Protein AF-A0A0C1ESG8-F1 (afdb_monomer_lite)

Organism: NCBI:txid266749

Structure (mmCIF, N/CA/C/O backbone):
data_AF-A0A0C1ESG8-F1
#
_entry.id   AF-A0A0C1ESG8-F1
#
loop_
_atom_site.group_PDB
_atom_site.id
_atom_site.type_symbol
_atom_site.label_atom_id
_atom_site.label_alt_id
_atom_site.label_comp_id
_atom_site.label_asym_id
_atom_site.label_entity_id
_atom_site.label_seq_id
_atom_site.pdbx_PDB_ins_code
_atom_site.Cartn_x
_atom_site.Cartn_y
_atom_site.Cartn_z
_atom_site.occupancy
_atom_site.B_iso_or_equiv
_atom_site.auth_seq_id
_atom_site.auth_comp_id
_atom_site.auth_asym_id
_atom_site.auth_atom_id
_atom_site.pdbx_PDB_model_num
ATOM 1 N N . MET A 1 1 ? -44.971 -20.686 -11.626 1.00 52.19 1 MET A N 1
ATOM 2 C CA . MET A 1 1 ? -43.855 -20.387 -10.694 1.00 52.19 1 MET A CA 1
ATOM 3 C C . MET A 1 1 ? -42.459 -20.756 -11.216 1.00 52.19 1 MET A C 1
ATOM 5 O O . MET A 1 1 ? -41.567 -19.941 -11.047 1.00 52.19 1 MET A O 1
ATOM 9 N N . LYS A 1 2 ? -42.233 -21.883 -11.919 1.00 48.81 2 LYS A N 1
ATOM 10 C CA . LYS A 1 2 ? -40.888 -22.250 -12.438 1.00 48.81 2 LYS A CA 1
ATOM 11 C C . LYS A 1 2 ? -40.283 -21.302 -13.502 1.00 48.81 2 LYS A C 1
ATOM 13 O O . LYS A 1 2 ? -39.067 -21.202 -13.582 1.00 48.81 2 LYS A O 1
ATOM 18 N N . LYS A 1 3 ? -41.094 -20.569 -14.281 1.00 47.34 3 LYS A N 1
ATOM 19 C CA . LYS A 1 3 ? -40.599 -19.630 -15.318 1.00 47.34 3 LYS A CA 1
ATOM 20 C C . LYS A 1 3 ? -40.073 -18.289 -14.773 1.00 47.34 3 LYS A C 1
ATOM 22 O O . LYS A 1 3 ? -39.253 -17.666 -15.430 1.00 47.34 3 LYS A O 1
ATOM 27 N N . ILE A 1 4 ? -40.493 -17.869 -13.574 1.00 53.59 4 ILE A N 1
ATOM 28 C CA . ILE A 1 4 ? -40.048 -16.597 -12.964 1.00 53.59 4 ILE A CA 1
ATOM 29 C C . ILE A 1 4 ? -38.634 -16.737 -12.370 1.00 53.59 4 ILE A C 1
ATOM 31 O O . ILE A 1 4 ? -37.837 -15.810 -12.446 1.00 53.59 4 ILE A O 1
ATOM 35 N N . ILE A 1 5 ? -38.277 -17.929 -11.877 1.00 53.34 5 ILE A N 1
ATOM 36 C CA . ILE A 1 5 ? -36.946 -18.218 -11.313 1.00 53.34 5 ILE A CA 1
ATOM 37 C C . ILE A 1 5 ? -35.849 -18.188 -12.397 1.00 53.34 5 ILE A C 1
ATOM 39 O O . ILE A 1 5 ? -34.733 -17.752 -12.131 1.00 53.34 5 ILE A O 1
ATOM 43 N N . PHE A 1 6 ? -36.167 -18.573 -13.638 1.00 48.97 6 PHE A N 1
ATOM 44 C CA . PHE A 1 6 ? -35.193 -18.591 -14.739 1.00 48.97 6 PHE A CA 1
ATOM 45 C C . PHE A 1 6 ? -34.830 -17.181 -15.245 1.00 48.97 6 PHE A C 1
ATOM 47 O O . PHE A 1 6 ? -33.698 -16.944 -15.656 1.00 48.97 6 PHE A O 1
ATOM 54 N N . LEU A 1 7 ? -35.763 -16.222 -15.165 1.00 45.50 7 LEU A N 1
ATOM 55 C CA . LEU A 1 7 ? -35.524 -14.841 -15.599 1.00 45.50 7 LEU A CA 1
ATOM 56 C C . LEU A 1 7 ? -34.625 -14.070 -14.615 1.00 45.50 7 LEU A C 1
ATOM 58 O O . LEU A 1 7 ? -33.802 -13.261 -15.032 1.00 45.50 7 LEU A O 1
ATOM 62 N N . ILE A 1 8 ? -34.725 -14.373 -13.315 1.00 53.28 8 ILE A N 1
ATOM 63 C CA . ILE A 1 8 ? -33.870 -13.778 -12.273 1.00 53.28 8 ILE A CA 1
ATOM 64 C C . ILE A 1 8 ? -32.409 -14.235 -12.441 1.00 53.28 8 ILE A C 1
ATOM 66 O O . ILE A 1 8 ? -31.490 -13.447 -12.236 1.00 53.28 8 ILE A O 1
ATOM 70 N N . PHE A 1 9 ? -32.174 -15.467 -12.906 1.00 48.03 9 PHE A N 1
ATOM 71 C CA . PHE A 1 9 ? -30.822 -16.000 -13.120 1.00 48.03 9 PHE A CA 1
ATOM 72 C C . PHE A 1 9 ? -30.082 -15.353 -14.309 1.00 48.03 9 PHE A C 1
ATOM 74 O O . PHE A 1 9 ? -28.855 -15.261 -14.304 1.00 48.03 9 PHE A O 1
ATOM 81 N N . LEU A 1 10 ? -30.805 -14.859 -15.319 1.00 46.41 10 LEU A N 1
ATOM 82 C CA . LEU A 1 10 ? -30.210 -14.175 -16.476 1.00 46.41 10 LEU A CA 1
ATOM 83 C C . LEU A 1 10 ? -29.760 -12.743 -16.149 1.00 46.41 10 LEU A C 1
ATOM 85 O O . LEU A 1 10 ? -28.717 -12.311 -16.630 1.00 46.41 10 LEU A O 1
ATOM 89 N N . ILE A 1 11 ? -30.478 -12.035 -15.271 1.00 51.94 11 ILE A N 1
ATOM 90 C CA . ILE A 1 11 ? -30.145 -10.648 -14.903 1.00 51.94 11 ILE A CA 1
ATOM 91 C C . ILE A 1 11 ? -28.894 -10.587 -14.005 1.00 51.94 11 ILE A C 1
ATOM 93 O O . ILE A 1 11 ? -28.089 -9.666 -14.128 1.00 51.94 11 ILE A O 1
ATOM 97 N N . ILE A 1 12 ? -28.672 -11.592 -13.148 1.00 48.53 12 ILE A N 1
ATOM 98 C CA . ILE A 1 12 ? -27.515 -11.625 -12.232 1.00 48.53 12 ILE A CA 1
ATOM 99 C C . ILE A 1 12 ? -26.192 -11.841 -12.994 1.00 48.53 12 ILE A C 1
ATOM 101 O O . ILE A 1 12 ? -25.166 -11.269 -12.626 1.00 48.53 12 ILE A O 1
ATOM 105 N N . ASN A 1 13 ? -26.207 -12.593 -14.101 1.00 47.47 13 ASN A N 1
ATOM 106 C CA . ASN A 1 13 ? -24.997 -12.856 -14.887 1.00 47.47 13 ASN A CA 1
ATOM 107 C C . ASN A 1 13 ? -24.537 -11.645 -15.722 1.00 47.47 13 ASN A C 1
ATOM 109 O O . ASN A 1 13 ? -23.334 -11.447 -15.890 1.00 47.47 13 ASN A O 1
ATOM 113 N N . SER A 1 14 ? -25.456 -10.795 -16.195 1.00 51.50 14 SER A N 1
ATOM 114 C CA . SER A 1 14 ? -25.104 -9.615 -17.006 1.00 51.50 14 SER A CA 1
ATOM 115 C C . SER A 1 14 ? -24.509 -8.455 -16.198 1.00 51.50 14 SER A C 1
ATOM 117 O O . SER A 1 14 ? -23.737 -7.663 -16.736 1.00 51.50 14 SER A O 1
ATOM 119 N N . ILE A 1 15 ? -24.827 -8.345 -14.904 1.00 55.03 15 ILE A N 1
ATOM 120 C CA . ILE A 1 15 ? -24.265 -7.294 -14.037 1.00 55.03 15 ILE A CA 1
ATOM 121 C C . ILE A 1 15 ? -22.801 -7.610 -13.684 1.00 55.03 15 ILE A C 1
ATOM 123 O O . ILE A 1 15 ? -21.966 -6.708 -13.618 1.00 55.03 15 ILE A O 1
ATOM 127 N N . CYS A 1 16 ? -22.468 -8.895 -13.538 1.00 56.06 16 CYS A N 1
ATOM 128 C CA . CYS A 1 16 ? -21.121 -9.343 -13.183 1.00 56.06 16 CYS A CA 1
ATOM 129 C C . CYS A 1 16 ? -20.109 -9.139 -14.332 1.00 56.06 16 CYS A C 1
ATOM 131 O O . CYS A 1 16 ? -18.959 -8.774 -14.095 1.00 56.06 16 CYS A O 1
ATOM 133 N N . SER A 1 17 ? -20.531 -9.292 -15.595 1.00 62.28 17 SER A N 1
ATOM 134 C CA . SER A 1 17 ? -19.633 -9.149 -16.753 1.00 62.28 17 SER A CA 1
ATOM 135 C C . SER A 1 17 ? -19.180 -7.706 -17.019 1.00 62.28 17 SER A C 1
ATOM 137 O O . SER A 1 17 ? -18.048 -7.490 -17.447 1.00 62.28 17 SER A O 1
ATOM 139 N N . GLY A 1 18 ? -20.030 -6.707 -16.752 1.00 64.12 18 GLY A N 1
ATOM 140 C CA . GLY A 1 18 ? -19.703 -5.295 -17.003 1.00 64.12 18 GLY A CA 1
ATOM 141 C C . GLY A 1 18 ? -18.686 -4.702 -16.018 1.00 64.12 18 GLY A C 1
ATOM 142 O O . GLY A 1 18 ? -17.865 -3.868 -16.401 1.00 64.12 18 GLY A O 1
ATOM 143 N N . GLN A 1 19 ? -18.705 -5.146 -14.756 1.00 71.06 19 GLN A N 1
ATOM 144 C CA . GLN A 1 19 ? -17.758 -4.682 -13.734 1.00 71.06 19 GLN A CA 1
ATOM 145 C C . GLN A 1 19 ? -16.343 -5.214 -13.980 1.00 71.06 19 GLN A C 1
ATOM 147 O O . GLN A 1 19 ? -15.385 -4.446 -13.877 1.00 71.06 19 GLN A O 1
ATOM 152 N N . ASN A 1 20 ? -16.220 -6.481 -14.386 1.00 76.81 20 ASN A N 1
ATOM 153 C CA . ASN A 1 20 ? -14.927 -7.095 -14.695 1.00 76.81 20 ASN A CA 1
ATOM 154 C C . ASN A 1 20 ? -14.210 -6.353 -15.831 1.00 76.81 20 ASN A C 1
ATOM 156 O O . ASN A 1 20 ? -13.070 -5.940 -15.658 1.00 76.81 20 ASN A O 1
ATOM 160 N N . HIS A 1 21 ? -14.918 -6.028 -16.920 1.00 84.69 21 HIS A N 1
ATOM 161 C CA . HIS A 1 21 ? -14.335 -5.281 -18.042 1.00 84.69 21 HIS A CA 1
ATOM 162 C C . HIS A 1 21 ? -13.764 -3.910 -17.624 1.00 84.69 21 HIS A C 1
ATOM 164 O O . HIS A 1 21 ? -12.735 -3.463 -18.136 1.00 84.69 21 HIS A O 1
ATOM 170 N N . LYS A 1 22 ? -14.415 -3.219 -16.677 1.00 92.31 22 LYS A N 1
ATOM 171 C CA . LYS A 1 22 ? -13.919 -1.934 -16.165 1.00 92.31 22 LYS A CA 1
ATOM 172 C C . LYS A 1 22 ? -12.659 -2.110 -15.313 1.00 92.31 22 LYS A C 1
ATOM 174 O O . LYS A 1 22 ? -11.732 -1.320 -15.467 1.00 92.31 22 LYS A O 1
ATOM 179 N N . ILE A 1 23 ? -12.618 -3.113 -14.434 1.00 94.38 23 ILE A N 1
ATOM 180 C CA . ILE A 1 23 ? -11.436 -3.415 -13.610 1.00 94.38 23 ILE A CA 1
ATOM 181 C C . ILE A 1 23 ? -10.251 -3.816 -14.499 1.00 94.38 23 ILE A C 1
ATOM 183 O O . ILE A 1 23 ? -9.153 -3.289 -14.322 1.00 94.38 23 ILE A O 1
ATOM 187 N N . ASP A 1 24 ? -10.482 -4.657 -15.507 1.00 95.69 24 ASP A N 1
ATOM 188 C CA . ASP A 1 24 ? -9.450 -5.099 -16.449 1.00 95.69 24 ASP A CA 1
ATOM 189 C C . ASP A 1 24 ? -8.825 -3.913 -17.197 1.00 95.69 24 ASP A C 1
ATOM 191 O O . ASP A 1 24 ? -7.601 -3.789 -17.277 1.00 95.69 24 ASP A O 1
ATOM 195 N N . SER A 1 25 ? -9.654 -2.979 -17.680 1.00 96.94 25 SER A N 1
ATOM 196 C CA . SER A 1 25 ? -9.175 -1.756 -18.336 1.00 96.94 25 SER A CA 1
ATOM 197 C C . SER A 1 25 ? -8.306 -0.892 -17.413 1.00 96.94 25 SER A C 1
ATOM 199 O O . SER A 1 25 ? -7.304 -0.333 -17.864 1.00 96.94 25 SER A O 1
ATOM 201 N N . LEU A 1 26 ? -8.638 -0.812 -16.120 1.00 98.38 26 LEU A N 1
ATOM 202 C CA . LEU A 1 26 ? -7.816 -0.095 -15.143 1.00 98.38 26 LEU A CA 1
ATOM 203 C C . LEU A 1 26 ? -6.471 -0.790 -14.912 1.00 98.38 26 LEU A C 1
ATOM 205 O O . LEU A 1 26 ? -5.452 -0.112 -14.823 1.00 98.38 26 LEU A O 1
ATOM 209 N N . PHE A 1 27 ? -6.432 -2.124 -14.862 1.00 98.31 27 PHE A N 1
ATOM 210 C CA . PHE A 1 27 ? -5.170 -2.860 -14.760 1.00 98.31 27 PHE A CA 1
ATOM 211 C C . PHE A 1 27 ? -4.292 -2.719 -16.003 1.00 98.31 27 PHE A C 1
ATOM 213 O O . PHE A 1 27 ? -3.069 -2.691 -15.872 1.00 98.31 27 PHE A O 1
ATOM 220 N N . LEU A 1 28 ? -4.882 -2.610 -17.198 1.00 98.06 28 LEU A N 1
ATOM 221 C CA . LEU A 1 28 ? -4.127 -2.293 -18.411 1.00 98.06 28 LEU A CA 1
ATOM 222 C C . LEU A 1 28 ? -3.442 -0.930 -18.272 1.00 98.06 28 LEU A C 1
ATOM 224 O O . LEU A 1 28 ? -2.218 -0.870 -18.327 1.00 98.06 28 LEU A O 1
ATOM 228 N N . LYS A 1 29 ? -4.203 0.124 -17.953 1.00 98.44 29 LYS A N 1
ATOM 229 C CA . LYS A 1 29 ? -3.656 1.474 -17.738 1.00 98.44 29 LYS A CA 1
ATOM 230 C C . LYS A 1 29 ? -2.636 1.546 -16.599 1.00 98.44 29 LYS A C 1
ATOM 232 O O . LYS A 1 29 ? -1.624 2.227 -16.701 1.00 98.44 29 LYS A O 1
ATOM 237 N N . PHE A 1 30 ? -2.843 0.796 -15.520 1.00 98.44 30 PHE A N 1
ATOM 238 C CA . PHE A 1 30 ? -1.908 0.742 -14.392 1.00 98.44 30 PHE A CA 1
ATOM 239 C C . PHE A 1 30 ? -0.508 0.213 -14.777 1.00 98.44 30 PHE A C 1
ATOM 241 O O . PHE A 1 30 ? 0.491 0.517 -14.113 1.00 98.44 30 PHE A O 1
ATOM 248 N N . LYS A 1 31 ? -0.414 -0.555 -15.871 1.00 98.31 31 LYS A N 1
ATOM 249 C CA . LYS A 1 31 ? 0.845 -1.073 -16.424 1.00 98.31 31 LYS A CA 1
ATOM 250 C C . LYS A 1 31 ? 1.525 -0.127 -17.421 1.00 98.31 31 LYS A C 1
ATOM 252 O O . LYS A 1 31 ? 2.683 -0.369 -17.748 1.00 98.31 31 LYS A O 1
ATOM 257 N N . GLU A 1 32 ? 0.866 0.946 -17.855 1.00 98.31 32 GLU A N 1
ATOM 258 C CA . GLU A 1 32 ? 1.396 1.887 -18.854 1.00 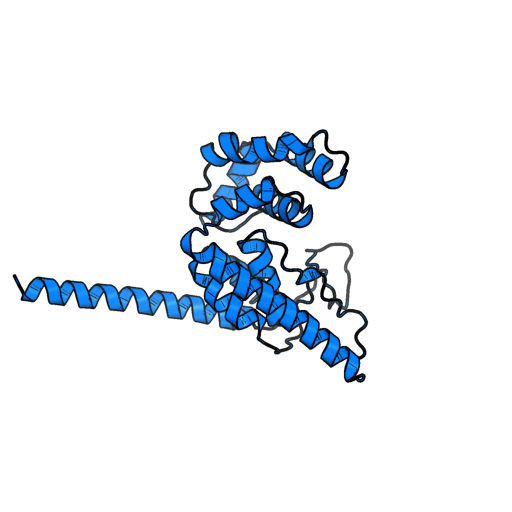98.31 32 GLU A CA 1
ATOM 259 C C . GLU A 1 32 ? 2.553 2.747 -18.318 1.00 98.31 32 GLU A C 1
ATOM 261 O O . GLU A 1 32 ? 2.920 2.685 -17.140 1.00 98.31 32 GLU A O 1
ATOM 266 N N . SER A 1 33 ? 3.192 3.536 -19.183 1.00 97.69 33 SER A N 1
ATOM 267 C CA . SER A 1 33 ? 4.347 4.355 -18.797 1.00 97.69 33 SER A CA 1
ATOM 268 C C . SER A 1 33 ? 3.976 5.705 -18.179 1.00 97.69 33 SER A C 1
ATOM 270 O O . SER A 1 33 ? 4.742 6.206 -17.358 1.00 97.69 33 SER A O 1
ATOM 272 N N . SER A 1 34 ? 2.842 6.315 -18.538 1.00 97.62 34 SER A N 1
ATOM 273 C CA . SER A 1 34 ? 2.518 7.680 -18.098 1.00 97.62 34 SER A CA 1
ATOM 274 C C . SER A 1 34 ? 2.053 7.714 -16.641 1.00 97.62 34 SER A C 1
ATOM 276 O O . SER A 1 34 ? 0.974 7.223 -16.305 1.00 97.62 34 SER A O 1
ATOM 278 N N . PHE A 1 35 ? 2.863 8.289 -15.741 1.00 96.50 35 PHE A N 1
ATOM 279 C CA . PHE A 1 35 ? 2.568 8.228 -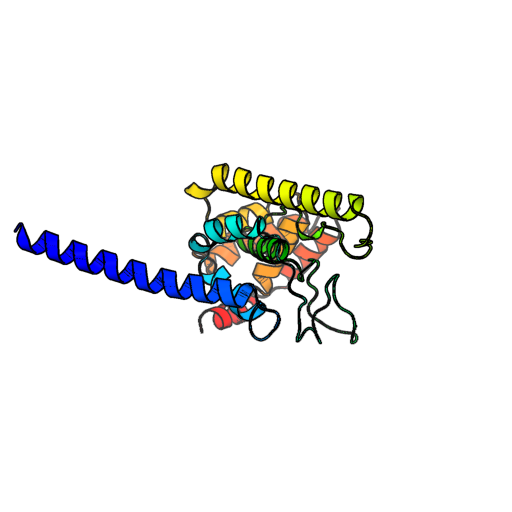14.307 1.00 96.50 35 PHE A CA 1
ATOM 280 C C . PHE A 1 35 ? 1.292 8.992 -13.932 1.00 96.50 35 PHE A C 1
ATOM 282 O O . PHE A 1 35 ? 0.401 8.410 -13.319 1.00 96.50 35 PHE A O 1
ATOM 289 N N . TYR A 1 36 ? 1.187 10.273 -14.297 1.00 95.62 36 TYR A N 1
ATOM 290 C CA . TYR A 1 36 ? 0.033 11.096 -13.912 1.00 95.62 36 TYR A CA 1
ATOM 291 C C . TYR A 1 36 ? -1.195 10.905 -14.807 1.00 95.62 36 TYR A C 1
ATOM 293 O O . TYR A 1 36 ? -2.297 11.206 -14.359 1.00 95.62 36 TYR A O 1
ATOM 301 N N . GLU A 1 37 ? -1.037 10.404 -16.035 1.00 97.25 37 GLU A N 1
ATOM 302 C CA . GLU A 1 37 ? -2.169 10.214 -16.956 1.00 97.25 37 GLU A CA 1
ATOM 303 C C . GLU A 1 37 ? -2.797 8.822 -16.818 1.00 97.25 37 GLU A C 1
ATOM 305 O O . GLU A 1 37 ? -4.022 8.701 -16.853 1.00 97.25 37 GLU A O 1
ATOM 310 N N . ASP A 1 38 ? -1.984 7.784 -16.590 1.00 98.19 38 ASP A N 1
ATOM 311 C CA . ASP A 1 38 ? -2.456 6.398 -16.577 1.00 98.19 38 ASP A CA 1
ATOM 312 C C . ASP A 1 38 ? -2.275 5.728 -15.216 1.00 98.19 38 ASP A C 1
ATOM 314 O O . ASP A 1 38 ? -3.256 5.286 -14.609 1.00 98.19 38 ASP A O 1
ATOM 318 N N . VAL A 1 39 ? -1.042 5.660 -14.702 1.00 98.06 39 VAL A N 1
ATOM 319 C CA . VAL A 1 39 ? -0.713 4.824 -13.534 1.00 98.06 39 VAL A CA 1
ATOM 320 C C . VAL A 1 39 ? -1.397 5.328 -12.264 1.00 98.06 39 VAL A C 1
ATOM 322 O O . VAL A 1 39 ? -2.095 4.560 -11.603 1.00 98.06 39 VAL A O 1
ATOM 325 N N . TYR A 1 40 ? -1.225 6.604 -11.914 1.00 97.25 40 TYR A N 1
ATOM 326 C CA . TYR A 1 40 ? -1.773 7.184 -10.686 1.00 97.25 40 TYR A CA 1
ATOM 327 C C . TYR A 1 40 ? -3.312 7.254 -10.704 1.00 97.25 40 TYR A C 1
ATOM 329 O O . TYR A 1 40 ? -3.925 6.759 -9.755 1.00 97.25 40 TYR A O 1
ATOM 337 N N . PRO A 1 41 ? -3.983 7.737 -11.771 1.00 97.44 41 PRO A N 1
ATOM 338 C CA . PRO A 1 41 ? -5.446 7.699 -11.832 1.00 97.44 41 PRO A CA 1
ATOM 339 C C . PRO A 1 41 ? -6.008 6.275 -11.761 1.00 97.44 41 PRO A C 1
ATOM 341 O O . PRO A 1 41 ? -6.988 6.027 -11.054 1.00 97.44 41 PRO A O 1
ATOM 344 N N . SER A 1 42 ? -5.368 5.314 -12.438 1.00 98.44 42 SER A N 1
ATOM 345 C CA . SER A 1 42 ? -5.796 3.911 -12.390 1.00 98.44 42 SER A CA 1
ATOM 346 C C . SER A 1 42 ? -5.591 3.304 -11.011 1.00 98.44 42 SER A C 1
ATOM 348 O O . SER A 1 42 ? -6.455 2.566 -10.548 1.00 98.44 42 SER A O 1
ATOM 350 N N . LYS A 1 43 ? -4.507 3.661 -10.315 1.00 98.00 43 LYS A N 1
ATOM 351 C CA . LYS A 1 43 ? -4.269 3.281 -8.919 1.00 98.00 43 LYS A CA 1
ATOM 352 C C . LYS A 1 43 ? -5.415 3.734 -8.019 1.00 98.00 43 LYS A C 1
ATOM 354 O O . LYS A 1 43 ? -5.999 2.900 -7.332 1.00 98.00 43 LYS A O 1
ATOM 359 N N . ILE A 1 44 ? -5.772 5.020 -8.061 1.00 96.75 44 ILE A N 1
ATOM 360 C CA . ILE A 1 44 ? -6.873 5.587 -7.262 1.00 96.75 44 ILE A CA 1
ATOM 361 C C . ILE A 1 44 ? -8.194 4.872 -7.579 1.00 96.75 44 ILE A C 1
ATOM 363 O O . ILE A 1 44 ? -8.932 4.471 -6.676 1.00 96.75 44 ILE A O 1
ATOM 367 N N . ALA A 1 45 ? -8.474 4.641 -8.864 1.00 97.31 45 ALA A N 1
ATOM 368 C CA . ALA A 1 45 ? -9.674 3.937 -9.296 1.00 97.31 45 ALA A CA 1
ATOM 369 C C . ALA A 1 45 ? -9.708 2.463 -8.847 1.00 97.31 45 ALA A C 1
ATOM 371 O O . ALA A 1 45 ? -10.756 2.001 -8.401 1.00 97.31 45 ALA A O 1
ATOM 372 N N . LEU A 1 46 ? -8.592 1.730 -8.933 1.00 98.19 46 LEU A N 1
ATOM 373 C CA . LEU A 1 46 ? -8.472 0.334 -8.489 1.00 98.19 46 LEU A CA 1
ATOM 374 C C . LEU A 1 46 ? -8.632 0.208 -6.975 1.00 98.19 46 LEU A C 1
ATOM 376 O O . LEU A 1 46 ? -9.349 -0.662 -6.495 1.00 98.19 46 LEU A O 1
ATOM 380 N N . GLU A 1 47 ? -8.015 1.100 -6.211 1.00 97.38 47 GLU A N 1
ATOM 381 C CA . GLU A 1 47 ? -8.099 1.116 -4.750 1.00 97.38 47 GLU A CA 1
ATOM 382 C C . GLU A 1 47 ? -9.543 1.311 -4.255 1.00 97.38 47 GLU A C 1
ATOM 384 O O . GLU A 1 47 ? -9.960 0.729 -3.249 1.00 97.38 47 GLU A O 1
ATOM 389 N N . ASN A 1 48 ? -10.356 2.044 -5.025 1.00 96.75 48 ASN A N 1
ATOM 390 C CA . ASN A 1 48 ? -11.792 2.172 -4.796 1.00 96.75 48 ASN A CA 1
ATOM 391 C C . ASN A 1 48 ? -12.575 0.869 -5.017 1.00 96.75 48 ASN A C 1
ATOM 393 O O . ASN A 1 48 ? -13.745 0.821 -4.658 1.00 96.75 48 ASN A O 1
ATOM 397 N N . TYR A 1 49 ? -11.992 -0.199 -5.552 1.00 97.12 49 TYR A N 1
ATOM 398 C CA . TYR A 1 49 ? -12.601 -1.533 -5.556 1.00 97.12 49 TYR A CA 1
ATOM 399 C C . TYR A 1 49 ? -12.190 -2.379 -4.348 1.00 97.12 49 TYR A C 1
ATOM 401 O O . TYR A 1 49 ? -12.628 -3.508 -4.255 1.00 97.12 49 TYR A O 1
ATOM 409 N N . GLN A 1 50 ? -11.393 -1.861 -3.408 1.00 97.19 50 GLN A N 1
ATOM 410 C CA . GLN A 1 50 ? -11.054 -2.511 -2.137 1.00 97.19 50 GLN A CA 1
ATOM 411 C C . GLN A 1 50 ? -10.708 -4.010 -2.241 1.00 97.19 50 GLN A C 1
ATOM 413 O O . GLN A 1 50 ? -9.672 -4.369 -2.789 1.00 97.19 50 GLN A O 1
ATOM 418 N N . LYS A 1 51 ? -11.535 -4.897 -1.674 1.00 97.69 51 LYS A N 1
ATOM 419 C CA . LYS A 1 51 ? -11.227 -6.328 -1.533 1.00 97.69 51 LYS A CA 1
ATOM 420 C C . LYS A 1 51 ? -11.137 -7.007 -2.897 1.00 97.69 51 LYS A C 1
ATOM 422 O O . LYS A 1 51 ? -10.346 -7.926 -3.090 1.00 97.69 51 LYS A O 1
ATOM 427 N N . GLU A 1 52 ? -11.946 -6.527 -3.828 1.00 97.31 52 GLU A N 1
ATOM 428 C CA . GLU A 1 52 ? -12.218 -7.112 -5.128 1.00 97.31 52 GLU A CA 1
ATOM 429 C C . GLU A 1 52 ? -10.987 -7.096 -6.048 1.00 97.31 52 GLU A C 1
ATOM 431 O O . GLU A 1 52 ? -10.819 -8.008 -6.853 1.00 97.31 52 GLU A O 1
ATOM 436 N N . VAL A 1 53 ? -10.077 -6.125 -5.892 1.00 98.25 53 VAL A N 1
ATOM 437 C CA . VAL A 1 53 ? -8.845 -6.028 -6.704 1.00 98.25 53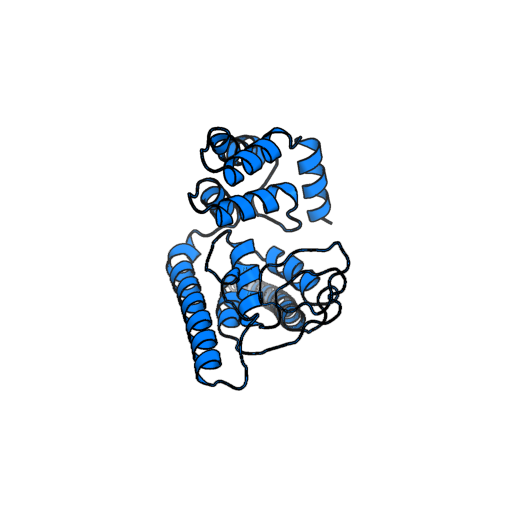 VAL A CA 1
ATOM 438 C C . VAL A 1 53 ? -7.656 -6.800 -6.136 1.00 98.25 53 VAL A C 1
ATOM 440 O O . VAL A 1 53 ? -6.686 -7.035 -6.857 1.00 98.25 53 VAL A O 1
ATOM 443 N N . ILE A 1 54 ? -7.704 -7.218 -4.867 1.00 98.38 54 ILE A N 1
ATOM 444 C CA . ILE A 1 54 ? -6.561 -7.864 -4.203 1.00 98.38 54 ILE A CA 1
ATOM 445 C C . ILE A 1 54 ? -6.115 -9.148 -4.925 1.00 98.38 54 ILE A C 1
ATOM 447 O O . ILE A 1 54 ? -4.912 -9.285 -5.161 1.00 98.38 54 ILE A O 1
ATOM 451 N N . PRO A 1 55 ? -7.009 -10.073 -5.338 1.00 98.19 55 PRO A N 1
ATOM 452 C CA . PRO A 1 55 ? -6.587 -11.281 -6.046 1.00 98.19 55 PRO A CA 1
ATOM 453 C C . PRO A 1 55 ? -5.826 -10.997 -7.346 1.00 98.19 55 PRO A C 1
ATOM 455 O O . PRO A 1 55 ? -4.867 -11.700 -7.655 1.00 98.19 55 PRO A O 1
ATOM 458 N N . GLU A 1 56 ? -6.220 -9.964 -8.091 1.00 98.25 56 GLU A N 1
ATOM 459 C CA . GLU A 1 56 ? -5.569 -9.608 -9.354 1.00 98.25 56 GLU A CA 1
ATOM 460 C C . GLU A 1 56 ? -4.227 -8.902 -9.119 1.00 98.25 56 GLU A C 1
ATOM 462 O O . GLU A 1 56 ? -3.228 -9.237 -9.754 1.00 98.25 56 GLU A O 1
ATOM 467 N N . LEU A 1 57 ? -4.143 -8.027 -8.111 1.00 98.56 57 LEU A N 1
ATOM 468 C CA . LEU A 1 57 ? -2.869 -7.449 -7.670 1.00 98.56 57 LEU A CA 1
ATOM 469 C C . LEU A 1 57 ? -1.867 -8.528 -7.230 1.00 98.56 57 LEU A C 1
ATOM 471 O O . LEU A 1 57 ? -0.674 -8.416 -7.509 1.00 98.56 57 LEU A O 1
ATOM 475 N N . ILE A 1 58 ? -2.341 -9.602 -6.589 1.00 98.31 58 ILE A N 1
ATOM 476 C CA . ILE A 1 58 ? -1.508 -10.747 -6.190 1.00 98.31 58 ILE A CA 1
ATOM 477 C C . ILE A 1 58 ? -0.967 -11.522 -7.397 1.00 98.31 58 ILE A C 1
ATOM 479 O O . ILE A 1 58 ? 0.145 -12.049 -7.339 1.00 98.31 58 ILE A O 1
ATOM 483 N N . LYS A 1 59 ? -1.709 -11.596 -8.506 1.00 97.56 59 LYS A N 1
ATOM 484 C CA . LYS A 1 59 ? -1.149 -12.135 -9.755 1.00 97.56 59 LYS A CA 1
ATOM 485 C C . LYS A 1 59 ? -0.073 -11.193 -10.294 1.00 97.56 59 LYS A C 1
ATOM 487 O O . LYS A 1 59 ? 1.006 -11.643 -10.677 1.00 97.56 59 LYS A O 1
ATOM 492 N N . LEU A 1 60 ? -0.342 -9.889 -10.247 1.00 97.75 60 LEU A N 1
ATOM 493 C CA . LEU A 1 60 ? 0.517 -8.854 -10.812 1.00 97.75 60 LEU A CA 1
ATOM 494 C C . LEU A 1 60 ? 1.852 -8.679 -10.068 1.00 97.75 60 LEU A C 1
ATOM 496 O O . LEU A 1 60 ? 2.840 -8.310 -10.694 1.00 97.75 60 LEU A O 1
ATOM 500 N N . VAL A 1 61 ? 1.956 -9.014 -8.775 1.00 97.19 61 VAL A N 1
ATOM 501 C CA . VAL A 1 61 ? 3.265 -9.019 -8.078 1.00 97.19 61 VAL A CA 1
ATOM 502 C C . VAL A 1 61 ? 4.246 -10.065 -8.627 1.00 97.19 61 VAL A C 1
ATOM 504 O O . VAL A 1 61 ? 5.442 -9.966 -8.360 1.00 97.19 61 VAL A O 1
ATOM 507 N N . GLY A 1 62 ? 3.772 -11.041 -9.411 1.00 93.75 62 GLY A N 1
ATOM 508 C CA . GLY A 1 62 ? 4.616 -11.963 -10.176 1.00 93.75 62 GLY A CA 1
ATOM 509 C C . GLY A 1 62 ? 5.033 -11.443 -11.559 1.00 93.75 62 GLY A C 1
ATOM 510 O O . GLY A 1 62 ? 5.821 -12.100 -12.237 1.00 93.75 62 GLY A O 1
ATOM 511 N N . ASP A 1 63 ? 4.521 -10.288 -11.996 1.00 94.62 63 ASP A N 1
ATOM 512 C CA . ASP A 1 63 ? 4.803 -9.725 -13.316 1.00 94.62 63 ASP A CA 1
ATOM 513 C C . ASP A 1 63 ? 6.226 -9.156 -13.377 1.00 94.62 63 ASP A C 1
ATOM 515 O O . ASP A 1 63 ? 6.597 -8.214 -12.672 1.00 94.62 63 ASP A O 1
ATOM 519 N N . THR A 1 64 ? 7.046 -9.732 -14.252 1.00 90.88 64 THR A N 1
ATOM 520 C CA . THR A 1 64 ? 8.444 -9.328 -14.408 1.00 90.88 64 THR A CA 1
ATOM 521 C C . THR A 1 64 ? 8.645 -8.222 -15.439 1.00 90.88 64 THR A C 1
ATOM 523 O O . THR A 1 64 ? 9.787 -7.879 -15.714 1.00 90.88 64 THR A O 1
ATOM 526 N N . THR A 1 65 ? 7.586 -7.631 -15.983 1.00 95.12 65 THR A N 1
ATOM 527 C CA . THR A 1 65 ? 7.671 -6.546 -16.964 1.00 95.12 65 THR A CA 1
ATOM 528 C C . THR A 1 65 ? 8.286 -5.279 -16.356 1.00 95.12 65 THR A C 1
ATOM 530 O O . THR A 1 65 ? 7.910 -4.831 -15.266 1.00 95.12 65 THR A O 1
ATOM 533 N N . PHE A 1 66 ? 9.233 -4.687 -17.090 1.00 94.19 66 PHE A N 1
ATOM 534 C CA . PHE A 1 66 ? 9.809 -3.370 -16.817 1.00 94.19 66 PHE A CA 1
ATOM 535 C C . PHE A 1 66 ? 9.221 -2.342 -17.786 1.00 94.19 66 PHE A C 1
ATOM 537 O O . PHE A 1 66 ? 9.368 -2.484 -18.998 1.00 94.19 66 PHE A O 1
ATOM 544 N N . VAL A 1 67 ? 8.597 -1.295 -17.253 1.00 96.50 67 VAL A N 1
ATOM 545 C CA . VAL A 1 67 ? 8.045 -0.167 -18.007 1.00 96.50 67 VAL A CA 1
ATOM 546 C C . VAL A 1 67 ? 8.579 1.117 -17.390 1.00 96.50 67 VAL A C 1
ATOM 548 O O . VAL A 1 67 ? 8.172 1.505 -16.293 1.00 96.50 67 VAL A O 1
ATOM 551 N N . LYS A 1 68 ? 9.495 1.785 -18.096 1.00 95.88 68 LYS A N 1
ATOM 552 C CA . LYS A 1 68 ? 10.068 3.051 -17.634 1.00 95.88 68 LYS A CA 1
ATOM 553 C C . LYS A 1 68 ? 8.970 4.109 -17.537 1.00 95.88 68 LYS A C 1
ATOM 555 O O . LYS A 1 68 ? 8.308 4.380 -18.535 1.00 95.88 68 LYS A O 1
ATOM 560 N N . LEU A 1 69 ? 8.790 4.707 -16.361 1.00 96.06 69 LEU A N 1
ATOM 561 C CA . LEU A 1 69 ? 7.795 5.758 -16.188 1.00 96.06 69 LEU A CA 1
ATOM 562 C C . LEU A 1 69 ? 8.161 7.032 -16.960 1.00 96.06 69 LEU A C 1
ATOM 564 O O . LEU A 1 69 ? 9.307 7.489 -16.947 1.00 96.06 69 LEU A O 1
ATOM 568 N N . THR A 1 70 ? 7.142 7.626 -17.570 1.00 96.25 70 THR A N 1
ATOM 569 C CA . THR A 1 70 ? 7.136 8.938 -18.219 1.00 96.25 70 THR A CA 1
ATOM 570 C C . THR A 1 70 ? 6.219 9.892 -17.455 1.00 96.25 70 THR A C 1
ATOM 572 O O . THR A 1 70 ? 5.438 9.479 -16.596 1.00 96.25 70 THR A O 1
ATOM 575 N N . GLY A 1 71 ? 6.334 11.196 -17.727 1.00 92.62 71 GLY A N 1
ATOM 576 C CA . GLY A 1 71 ? 5.534 12.203 -17.025 1.00 92.62 71 GLY A CA 1
ATOM 577 C C . GLY A 1 71 ? 5.859 12.295 -15.530 1.00 92.62 71 GLY A C 1
ATOM 578 O O . GLY A 1 71 ? 4.980 12.567 -14.733 1.00 92.62 71 GLY A O 1
ATOM 579 N N . THR A 1 72 ? 7.104 12.054 -15.112 1.00 93.75 72 THR A N 1
ATOM 580 C CA . THR A 1 72 ? 7.490 11.976 -13.688 1.00 93.75 72 THR A CA 1
ATOM 581 C C . THR A 1 72 ? 8.047 13.290 -13.130 1.00 93.75 72 THR A C 1
ATOM 583 O O . THR A 1 72 ? 8.885 13.256 -12.235 1.00 93.75 72 THR A O 1
ATOM 586 N N . ALA A 1 73 ? 7.673 14.446 -13.691 1.00 89.19 73 ALA A N 1
ATOM 587 C CA . ALA A 1 73 ? 8.310 15.728 -13.358 1.00 89.19 73 ALA A CA 1
ATOM 588 C C . ALA A 1 73 ? 8.206 16.079 -11.864 1.00 89.19 73 ALA A C 1
ATOM 590 O O . ALA A 1 73 ? 9.163 16.586 -11.293 1.00 89.19 73 ALA A O 1
ATOM 591 N N . ASP A 1 74 ? 7.084 15.747 -11.229 1.00 91.31 74 ASP A N 1
ATOM 592 C CA . ASP A 1 74 ? 6.835 16.002 -9.808 1.00 91.31 74 ASP A CA 1
ATOM 593 C C . ASP A 1 74 ? 6.887 14.715 -8.960 1.00 91.31 74 ASP A C 1
ATOM 595 O O . ASP A 1 74 ? 6.403 14.678 -7.835 1.00 91.31 74 ASP A O 1
ATOM 599 N N . LEU A 1 75 ? 7.458 13.625 -9.490 1.00 93.75 75 LEU A N 1
ATOM 600 C CA . LEU A 1 75 ? 7.537 12.329 -8.811 1.00 93.75 75 LEU A CA 1
ATOM 60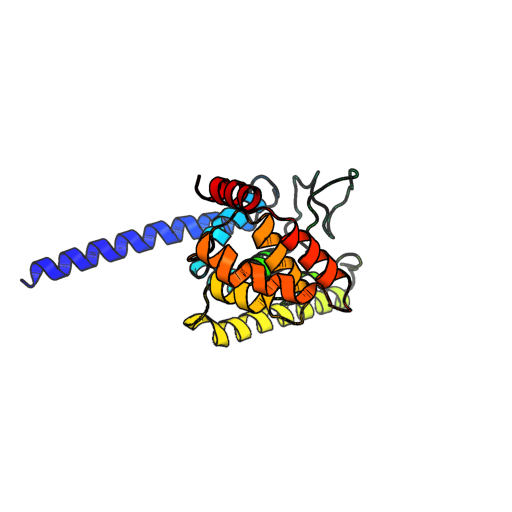1 C C . LEU A 1 75 ? 8.974 12.044 -8.363 1.00 93.75 75 LEU A C 1
ATOM 603 O O . LEU A 1 75 ? 9.880 11.887 -9.183 1.00 93.75 75 LEU A O 1
ATOM 607 N N . ILE A 1 76 ? 9.166 11.881 -7.057 1.00 93.12 76 ILE A N 1
ATOM 608 C CA . ILE A 1 76 ? 10.443 11.510 -6.447 1.00 93.12 76 ILE A CA 1
ATOM 609 C C . ILE A 1 76 ? 10.403 10.011 -6.131 1.00 93.12 76 ILE A C 1
ATOM 611 O O . ILE A 1 76 ? 9.757 9.587 -5.175 1.00 93.12 76 ILE A O 1
ATOM 615 N N . TYR A 1 77 ? 11.100 9.199 -6.926 1.00 93.12 77 TYR A N 1
ATOM 616 C CA . TYR A 1 77 ? 11.167 7.742 -6.757 1.00 93.12 77 TYR A CA 1
ATOM 617 C C . TYR A 1 77 ? 12.553 7.201 -7.161 1.00 93.12 77 TYR A C 1
ATOM 619 O O . TYR A 1 77 ? 13.261 7.879 -7.906 1.00 93.12 77 TYR A O 1
ATOM 627 N N . PRO A 1 78 ? 12.958 5.986 -6.735 1.00 90.12 78 PRO A N 1
ATOM 628 C CA . PRO A 1 78 ? 14.255 5.375 -7.064 1.00 90.12 78 PRO A CA 1
ATOM 629 C C . PRO A 1 78 ? 14.663 5.325 -8.550 1.00 90.12 78 PRO A C 1
ATOM 631 O O . PRO A 1 78 ? 15.834 5.100 -8.837 1.00 90.12 78 PRO A O 1
ATOM 634 N N . GLY A 1 79 ? 13.736 5.511 -9.498 1.00 86.56 79 GLY A N 1
ATOM 635 C CA . GLY A 1 79 ? 14.032 5.591 -10.934 1.00 86.56 79 GLY A CA 1
ATOM 636 C C . GLY A 1 79 ? 14.038 7.012 -11.515 1.00 86.56 79 GLY A C 1
ATOM 637 O O . GLY A 1 79 ? 14.259 7.166 -12.719 1.00 86.56 79 GLY A O 1
ATOM 638 N N . ALA A 1 80 ? 13.771 8.051 -10.721 1.00 88.69 80 ALA A N 1
ATOM 639 C CA . ALA A 1 80 ? 13.720 9.430 -11.198 1.00 88.69 80 ALA A CA 1
ATOM 640 C C . ALA A 1 80 ? 15.102 9.907 -11.672 1.00 88.69 80 ALA A C 1
ATOM 642 O O . ALA A 1 80 ? 16.109 9.707 -10.999 1.00 88.69 80 ALA A O 1
ATOM 643 N N . GLN A 1 81 ? 15.151 10.564 -12.833 1.00 85.06 81 GLN A N 1
ATOM 644 C CA . GLN A 1 81 ? 16.396 11.112 -13.395 1.00 85.06 81 GLN A CA 1
ATOM 645 C C . GLN A 1 81 ? 16.643 12.573 -13.007 1.00 85.06 81 GLN A C 1
ATOM 647 O O . GLN A 1 81 ? 17.751 13.077 -13.172 1.00 85.06 81 GLN A O 1
ATOM 652 N N . LYS A 1 82 ? 15.603 13.277 -12.551 1.00 83.50 82 LYS A N 1
ATOM 653 C CA . LYS A 1 82 ? 15.639 14.704 -12.232 1.00 83.50 82 LYS A CA 1
ATOM 654 C C . LYS A 1 82 ? 14.858 14.955 -10.950 1.00 83.50 82 LYS A C 1
ATOM 656 O O . LYS A 1 82 ? 13.837 14.313 -10.720 1.00 83.50 82 LYS A O 1
ATOM 661 N N . TRP A 1 83 ? 15.340 15.900 -10.151 1.00 82.62 83 TRP A N 1
ATOM 662 C CA . TRP A 1 83 ? 14.656 16.423 -8.974 1.00 82.62 83 TRP A CA 1
ATOM 663 C C . TRP A 1 83 ? 14.525 17.935 -9.125 1.00 82.62 83 TRP A C 1
ATOM 665 O O . TRP A 1 83 ? 15.504 18.612 -9.434 1.00 82.62 83 TRP A O 1
ATOM 675 N N . TYR A 1 84 ? 13.314 18.448 -8.920 1.00 84.38 84 TYR A N 1
ATOM 676 C CA . TYR A 1 84 ? 12.971 19.854 -9.147 1.00 84.38 84 TYR A CA 1
ATOM 677 C C . TYR A 1 84 ? 12.777 20.647 -7.842 1.00 84.38 84 TYR A C 1
ATOM 679 O O . TYR A 1 84 ? 12.246 21.750 -7.862 1.00 84.38 84 TYR A O 1
ATOM 687 N N . GLY A 1 85 ? 13.210 20.109 -6.694 1.00 85.06 85 GLY A N 1
ATOM 688 C CA . GLY A 1 85 ? 13.083 20.774 -5.388 1.00 85.06 85 GLY A CA 1
ATOM 689 C C . GLY A 1 85 ? 11.801 20.435 -4.621 1.00 85.06 85 GLY A C 1
ATOM 690 O O . GLY A 1 85 ? 11.739 20.645 -3.414 1.00 85.06 85 GLY A O 1
ATOM 691 N N . HIS A 1 86 ? 10.805 19.856 -5.288 1.00 89.12 86 HIS A N 1
ATOM 692 C CA . HIS A 1 86 ? 9.535 19.416 -4.713 1.00 89.12 86 HIS A CA 1
ATOM 693 C C . HIS A 1 86 ? 9.055 18.124 -5.391 1.00 89.12 86 HIS A C 1
ATOM 695 O O . HIS A 1 86 ? 9.656 17.678 -6.374 1.00 89.12 86 HIS A O 1
ATOM 701 N N . GLY A 1 87 ? 8.018 17.504 -4.824 1.00 89.62 87 GLY A N 1
ATOM 702 C CA . GLY A 1 87 ? 7.289 16.424 -5.479 1.00 89.62 87 GLY A CA 1
ATOM 703 C C . GLY A 1 87 ? 6.681 15.379 -4.558 1.00 89.62 87 GLY A C 1
ATOM 704 O O . GLY A 1 87 ? 6.950 15.315 -3.357 1.00 89.62 87 GLY A O 1
ATOM 705 N N . HIS A 1 88 ? 5.851 14.536 -5.161 1.00 90.94 88 HIS A N 1
ATOM 706 C CA . HIS A 1 88 ? 5.279 13.351 -4.552 1.00 90.94 88 HIS A CA 1
ATOM 707 C C . HIS A 1 88 ? 6.370 12.290 -4.383 1.00 90.94 88 HIS A C 1
ATOM 709 O O . HIS A 1 88 ? 6.917 11.772 -5.355 1.00 90.94 88 HIS A O 1
ATOM 715 N N . TYR A 1 89 ? 6.697 11.961 -3.136 1.00 92.94 89 TYR A N 1
ATOM 716 C CA . TYR A 1 89 ? 7.657 10.911 -2.824 1.00 92.94 89 TYR A CA 1
ATOM 717 C C . TYR A 1 89 ? 7.008 9.524 -2.832 1.00 92.94 89 TYR A C 1
ATOM 719 O O . TYR A 1 89 ? 6.124 9.244 -2.028 1.00 92.94 89 TYR A O 1
ATOM 727 N N . VAL A 1 90 ? 7.497 8.639 -3.701 1.00 94.31 90 VAL A N 1
ATOM 728 C CA . VAL A 1 90 ? 7.070 7.239 -3.795 1.00 94.31 90 VAL A CA 1
ATOM 729 C C . VAL A 1 90 ? 8.315 6.355 -3.641 1.00 94.31 90 VAL A C 1
ATOM 731 O O . VAL A 1 90 ? 9.079 6.199 -4.597 1.00 94.31 90 VAL A O 1
ATOM 734 N N . PRO A 1 91 ? 8.557 5.748 -2.460 1.00 94.12 91 PRO A N 1
ATOM 735 C CA . PRO A 1 91 ? 9.767 4.970 -2.162 1.00 94.12 91 PRO A CA 1
ATOM 736 C C . PRO A 1 91 ? 9.759 3.577 -2.810 1.00 94.12 91 PRO A C 1
ATOM 738 O O . PRO A 1 91 ? 10.228 2.603 -2.228 1.00 94.12 91 PRO A O 1
ATOM 741 N N . TYR A 1 92 ? 9.188 3.453 -4.003 1.00 95.56 92 TYR A N 1
ATOM 742 C CA . TYR A 1 92 ? 9.036 2.195 -4.713 1.00 95.56 92 TYR A CA 1
ATOM 743 C C . TYR A 1 92 ? 9.712 2.290 -6.065 1.00 95.56 92 TYR A C 1
ATOM 745 O O . TYR A 1 92 ? 9.693 3.310 -6.750 1.00 95.56 92 TYR A O 1
ATOM 753 N N . SER A 1 93 ? 10.288 1.174 -6.470 1.00 94.19 93 SER A N 1
ATOM 754 C CA . SER A 1 93 ? 10.914 0.966 -7.767 1.00 94.19 93 SER A CA 1
ATOM 755 C C . SER A 1 93 ? 9.859 0.864 -8.872 1.00 94.19 93 SER A C 1
ATOM 757 O O . SER A 1 93 ? 9.669 -0.191 -9.476 1.00 94.19 93 SER A O 1
ATOM 759 N N . MET A 1 94 ? 9.151 1.972 -9.098 1.00 95.38 94 MET A N 1
ATOM 760 C CA . MET A 1 94 ? 7.915 2.051 -9.872 1.00 95.38 94 MET A CA 1
ATOM 761 C C . MET A 1 94 ? 8.076 1.693 -11.349 1.00 95.38 94 MET A C 1
ATOM 763 O O . MET A 1 94 ? 7.076 1.498 -12.016 1.00 95.38 94 MET A O 1
ATOM 767 N N . ASP A 1 95 ? 9.286 1.544 -11.881 1.00 95.25 95 ASP A N 1
ATOM 768 C CA . ASP A 1 95 ? 9.465 1.058 -13.254 1.00 95.25 95 ASP A CA 1
ATOM 769 C C . ASP A 1 95 ? 9.129 -0.443 -13.406 1.00 95.25 95 ASP A C 1
ATOM 771 O O . ASP A 1 95 ? 8.913 -0.925 -14.513 1.00 95.25 95 ASP A O 1
ATOM 775 N N . TRP A 1 96 ? 9.048 -1.206 -12.311 1.00 95.62 96 TRP A N 1
ATOM 776 C CA . TRP A 1 96 ? 8.660 -2.620 -12.345 1.00 95.62 96 TRP A CA 1
ATOM 777 C C . TRP A 1 96 ? 7.182 -2.800 -12.029 1.00 95.62 96 TRP A C 1
ATOM 779 O O . TRP A 1 96 ? 6.735 -2.445 -10.935 1.00 95.62 96 TRP A O 1
ATOM 789 N N . VAL A 1 97 ? 6.446 -3.456 -12.928 1.00 97.38 97 VAL A N 1
ATOM 790 C CA . VAL A 1 97 ? 5.005 -3.707 -12.762 1.00 97.38 97 VAL A CA 1
ATOM 791 C C . VAL A 1 97 ? 4.709 -4.469 -11.464 1.00 97.38 97 VAL A C 1
ATOM 793 O O . VAL A 1 97 ? 3.850 -4.040 -10.692 1.00 97.38 97 VAL A O 1
ATOM 796 N N . SER A 1 98 ? 5.493 -5.505 -11.136 1.00 97.06 98 SER A N 1
ATOM 797 C CA . SER A 1 98 ? 5.384 -6.217 -9.852 1.00 97.06 98 SER A CA 1
ATOM 798 C C . SER A 1 98 ? 5.484 -5.307 -8.628 1.00 97.06 98 SER A C 1
ATOM 800 O O . SER A 1 98 ? 4.825 -5.539 -7.618 1.00 97.06 98 SER A O 1
ATOM 802 N N . ILE A 1 99 ? 6.337 -4.279 -8.690 1.00 97.00 99 ILE A N 1
ATOM 803 C CA . ILE A 1 99 ? 6.582 -3.387 -7.554 1.00 97.00 99 ILE A CA 1
ATOM 804 C C . ILE A 1 99 ? 5.478 -2.332 -7.463 1.00 97.00 99 ILE A C 1
ATOM 806 O O . ILE A 1 99 ? 5.065 -2.013 -6.352 1.00 97.00 99 ILE A O 1
ATOM 810 N N . ARG A 1 100 ? 4.921 -1.868 -8.593 1.00 97.25 100 ARG A N 1
ATOM 811 C CA . ARG A 1 100 ? 3.696 -1.045 -8.593 1.00 97.25 100 ARG A CA 1
ATOM 812 C C . ARG A 1 100 ? 2.527 -1.786 -7.947 1.00 97.25 100 ARG A C 1
ATOM 814 O O . ARG A 1 100 ? 1.821 -1.218 -7.121 1.00 97.25 100 ARG A O 1
ATOM 821 N N . ALA A 1 101 ? 2.343 -3.062 -8.292 1.00 98.56 101 ALA A N 1
ATOM 822 C CA . ALA A 1 101 ? 1.317 -3.900 -7.676 1.00 98.56 101 ALA A CA 1
ATOM 823 C C . ALA A 1 101 ? 1.534 -4.027 -6.161 1.00 98.56 101 ALA A C 1
ATOM 825 O O . ALA A 1 101 ? 0.595 -3.862 -5.386 1.00 98.56 101 ALA A O 1
ATOM 826 N N . GLY A 1 102 ? 2.784 -4.249 -5.741 1.00 98.31 102 GLY A N 1
ATOM 827 C CA . GLY A 1 102 ? 3.177 -4.272 -4.334 1.00 98.31 102 GLY A CA 1
ATOM 828 C C . GLY A 1 102 ? 2.916 -2.953 -3.603 1.00 98.31 102 GLY A C 1
ATOM 829 O O . GLY A 1 102 ? 2.414 -2.976 -2.485 1.00 98.31 102 GLY A O 1
ATOM 830 N N . TRP A 1 103 ? 3.190 -1.812 -4.242 1.00 98.12 103 TRP A N 1
ATOM 831 C CA . TRP A 1 103 ? 2.875 -0.479 -3.719 1.00 98.12 103 TRP A CA 1
ATOM 832 C C . TRP A 1 103 ? 1.378 -0.320 -3.434 1.00 98.12 103 TRP A C 1
ATOM 834 O O . TRP A 1 103 ? 1.002 -0.001 -2.307 1.00 98.12 103 TRP A O 1
ATOM 844 N N . LEU A 1 104 ? 0.524 -0.618 -4.418 1.00 98.56 104 LEU A N 1
ATOM 845 C CA . LEU A 1 104 ? -0.926 -0.536 -4.240 1.00 98.56 104 LEU A CA 1
ATOM 846 C C . LEU A 1 104 ? -1.427 -1.539 -3.189 1.00 98.56 104 LEU A C 1
ATOM 848 O O . LEU A 1 104 ? -2.269 -1.187 -2.370 1.00 98.56 104 LEU A O 1
ATOM 852 N N . LEU A 1 105 ? -0.888 -2.761 -3.143 1.00 98.62 105 LEU A N 1
ATOM 853 C CA . LEU A 1 105 ? -1.228 -3.728 -2.094 1.00 98.62 105 LEU A CA 1
ATOM 854 C C . LEU A 1 105 ? -0.897 -3.202 -0.694 1.00 98.62 105 LEU A C 1
ATOM 856 O O . LEU A 1 105 ? -1.759 -3.247 0.177 1.00 98.62 105 LEU A O 1
ATOM 860 N N . GLU A 1 106 ? 0.313 -2.683 -0.473 1.00 98.56 106 GLU A N 1
ATOM 861 C CA . GLU A 1 106 ? 0.734 -2.173 0.839 1.00 98.56 106 GLU A CA 1
ATOM 862 C C . GLU A 1 106 ? -0.112 -0.978 1.307 1.00 98.56 106 GLU A C 1
ATOM 864 O O . GLU A 1 106 ? -0.452 -0.896 2.490 1.00 98.56 106 GLU A O 1
ATOM 869 N N . GLU A 1 107 ? -0.500 -0.078 0.399 1.00 97.75 107 GLU A N 1
ATOM 870 C CA . GLU A 1 107 ? -1.387 1.048 0.724 1.00 97.75 107 GLU A CA 1
ATOM 871 C C . GLU A 1 107 ? -2.837 0.618 0.956 1.00 97.75 107 GLU A C 1
ATOM 873 O O . GLU A 1 107 ? -3.508 1.114 1.863 1.00 97.75 107 GLU A O 1
ATOM 878 N N . LEU A 1 108 ? -3.329 -0.333 0.163 1.00 98.12 108 LEU A N 1
ATOM 879 C CA . LEU A 1 108 ? -4.698 -0.815 0.267 1.00 98.12 108 LEU A CA 1
ATOM 880 C C . LEU A 1 108 ? -4.918 -1.636 1.543 1.00 98.12 108 LEU A C 1
ATOM 882 O O . LEU A 1 108 ? -5.961 -1.509 2.190 1.00 98.12 108 LEU A O 1
ATOM 886 N N . THR A 1 109 ? -3.949 -2.479 1.909 1.00 98.50 109 THR A N 1
ATOM 887 C CA . THR A 1 109 ? -4.045 -3.388 3.057 1.00 98.50 109 THR A CA 1
ATOM 888 C C . THR A 1 109 ? -3.383 -2.852 4.319 1.00 98.50 109 THR A C 1
ATOM 890 O O . THR A 1 109 ? -3.453 -3.523 5.347 1.00 98.50 109 THR A O 1
ATOM 893 N N . PHE A 1 110 ? -2.711 -1.699 4.261 1.00 98.38 110 PHE A N 1
ATOM 894 C CA . PHE A 1 110 ? -1.908 -1.145 5.361 1.00 98.38 110 PHE A CA 1
ATOM 895 C C . PHE A 1 110 ? -0.899 -2.150 5.945 1.00 98.38 110 PHE A C 1
ATOM 897 O O . PHE A 1 110 ? -0.581 -2.134 7.140 1.00 98.38 110 PHE A O 1
ATOM 904 N N . GLN A 1 111 ? -0.423 -3.067 5.103 1.00 98.31 111 GLN A N 1
ATOM 905 C CA . GLN A 1 111 ? 0.593 -4.049 5.462 1.00 98.31 111 GLN A CA 1
ATOM 906 C C . GLN A 1 111 ? 1.944 -3.588 4.937 1.00 98.31 111 GLN A C 1
ATOM 908 O O . GLN A 1 111 ? 2.039 -2.845 3.964 1.00 98.31 111 GLN A O 1
ATOM 913 N N . ASN A 1 112 ? 3.000 -4.060 5.583 1.00 97.62 112 ASN A N 1
ATOM 914 C CA . ASN A 1 112 ? 4.363 -3.851 5.130 1.00 97.62 112 ASN A CA 1
ATOM 915 C C . ASN A 1 112 ? 4.901 -5.175 4.588 1.00 97.62 112 ASN A C 1
ATOM 917 O O . ASN A 1 112 ? 5.471 -5.981 5.324 1.00 97.62 112 ASN A O 1
ATOM 921 N N . PHE A 1 113 ? 4.678 -5.426 3.300 1.00 97.69 113 PHE A N 1
ATOM 922 C CA . PHE A 1 113 ? 5.175 -6.635 2.646 1.00 97.69 113 PHE A CA 1
ATOM 923 C C . PHE A 1 113 ? 6.661 -6.524 2.280 1.00 97.69 113 PHE A C 1
ATOM 925 O O . PHE A 1 113 ? 7.324 -7.545 2.130 1.00 97.69 113 PHE A O 1
ATOM 932 N N . GLY A 1 114 ? 7.210 -5.309 2.221 1.00 96.56 114 GLY A N 1
ATOM 933 C CA . GLY A 1 114 ? 8.616 -5.022 1.954 1.00 96.56 114 GLY A CA 1
ATOM 934 C C . GLY A 1 114 ? 8.919 -4.718 0.486 1.00 96.56 114 GLY A C 1
ATOM 935 O O . GLY A 1 114 ? 10.057 -4.895 0.059 1.00 96.56 114 GLY A O 1
ATOM 936 N N . PHE A 1 115 ? 7.944 -4.271 -0.311 1.00 96.50 115 PHE A N 1
ATOM 937 C CA . PHE A 1 115 ? 8.196 -3.897 -1.710 1.00 96.50 115 PHE A CA 1
ATOM 938 C C . PHE A 1 115 ? 9.016 -2.610 -1.842 1.00 96.50 115 PHE A C 1
ATOM 940 O O . PHE A 1 115 ? 9.841 -2.503 -2.749 1.00 96.50 115 PHE A O 1
ATOM 947 N N . SER A 1 116 ? 8.855 -1.661 -0.915 1.00 94.12 116 SER A N 1
ATOM 948 C CA . SER A 1 116 ? 9.631 -0.409 -0.906 1.00 94.12 116 SER A CA 1
ATOM 949 C C . SER A 1 116 ? 11.118 -0.611 -0.588 1.00 94.12 116 SER A C 1
ATOM 951 O O . SER A 1 116 ? 11.925 0.284 -0.806 1.00 94.12 116 SER A O 1
ATOM 953 N N . THR A 1 117 ? 11.502 -1.763 -0.027 1.00 91.00 117 THR A N 1
ATOM 954 C CA . THR A 1 117 ? 12.898 -2.052 0.347 1.00 91.00 117 THR A CA 1
ATOM 955 C C . THR A 1 117 ? 13.656 -2.806 -0.740 1.00 91.00 117 THR A C 1
ATOM 957 O O . THR A 1 117 ? 14.845 -3.084 -0.582 1.00 91.00 117 THR A O 1
ATOM 960 N N . ILE A 1 118 ? 12.995 -3.124 -1.859 1.00 88.50 118 ILE A N 1
ATOM 961 C CA . ILE A 1 118 ? 13.636 -3.747 -3.014 1.00 88.50 118 ILE A CA 1
ATOM 962 C C . ILE A 1 118 ? 14.550 -2.704 -3.668 1.00 88.50 118 ILE A C 1
ATOM 964 O O . ILE A 1 118 ? 14.120 -1.878 -4.477 1.00 88.50 118 ILE A O 1
ATOM 968 N N . ASN A 1 119 ? 15.823 -2.739 -3.271 1.00 73.31 119 ASN A N 1
ATOM 969 C CA . ASN A 1 119 ? 16.849 -1.807 -3.715 1.00 73.31 119 ASN A CA 1
ATOM 970 C C . ASN A 1 119 ? 17.225 -2.079 -5.178 1.00 73.31 119 ASN A C 1
ATOM 972 O O . ASN A 1 119 ? 17.853 -3.093 -5.482 1.00 73.31 119 ASN A O 1
ATOM 976 N N . ILE A 1 120 ? 16.845 -1.163 -6.073 1.00 73.25 120 ILE A N 1
ATOM 977 C CA . ILE A 1 120 ? 17.219 -1.220 -7.495 1.00 73.25 120 ILE A CA 1
ATOM 978 C C . ILE A 1 120 ? 18.223 -0.146 -7.912 1.00 73.25 120 ILE A C 1
ATOM 980 O O . ILE A 1 120 ? 18.736 -0.215 -9.025 1.00 73.25 120 ILE A O 1
ATOM 984 N N . GLY A 1 121 ? 18.470 0.858 -7.063 1.00 65.94 121 GLY A N 1
ATOM 985 C CA . GLY A 1 121 ? 19.135 2.104 -7.467 1.00 65.94 121 GLY A CA 1
ATOM 986 C C . GLY A 1 121 ? 20.569 1.905 -7.959 1.00 65.94 121 GLY A C 1
ATOM 987 O O . GLY A 1 121 ? 21.047 2.677 -8.781 1.00 65.94 121 GLY A O 1
ATOM 988 N N . ASN A 1 122 ? 21.216 0.823 -7.517 1.00 65.44 122 ASN A N 1
ATOM 989 C CA . ASN A 1 122 ? 22.605 0.496 -7.842 1.00 65.44 122 ASN A CA 1
ATOM 990 C C . ASN A 1 122 ? 22.755 -0.833 -8.597 1.00 65.44 122 ASN A C 1
ATOM 992 O O . ASN A 1 122 ? 23.851 -1.387 -8.616 1.00 65.44 122 ASN A O 1
ATOM 996 N N . LEU A 1 123 ? 21.680 -1.376 -9.184 1.00 74.75 123 LEU A N 1
ATOM 997 C CA . LEU A 1 123 ? 21.779 -2.647 -9.902 1.00 74.75 123 LEU A CA 1
ATOM 998 C C . LEU A 1 123 ? 22.582 -2.479 -11.199 1.00 74.75 123 LEU A C 1
ATOM 1000 O O . LEU A 1 123 ? 22.171 -1.795 -12.139 1.00 74.75 123 LEU A O 1
ATOM 1004 N N . ASN A 1 124 ? 23.708 -3.173 -11.284 1.00 79.81 124 ASN A N 1
ATOM 1005 C CA . ASN A 1 124 ? 24.422 -3.431 -12.513 1.00 79.81 124 ASN A CA 1
ATOM 1006 C C . ASN A 1 124 ? 23.645 -4.457 -13.347 1.00 79.81 124 ASN A C 1
ATOM 1008 O O . ASN A 1 124 ? 23.806 -5.670 -13.218 1.00 79.81 124 ASN A O 1
ATOM 1012 N N . TRP A 1 125 ? 22.843 -3.960 -14.287 1.00 79.75 125 TRP A N 1
ATOM 1013 C CA . TRP A 1 125 ? 22.056 -4.788 -15.205 1.00 79.75 125 TRP A CA 1
ATOM 1014 C C . TRP A 1 125 ? 22.889 -5.737 -16.079 1.00 79.75 125 TRP A C 1
ATOM 1016 O O . TRP A 1 125 ? 22.327 -6.651 -16.689 1.00 79.75 125 TRP A O 1
ATOM 1026 N N . LYS A 1 126 ? 24.209 -5.550 -16.172 1.00 84.88 126 LYS A N 1
ATOM 1027 C CA . LYS A 1 126 ? 25.098 -6.485 -16.874 1.00 84.88 126 LYS A CA 1
ATOM 1028 C C . LYS A 1 126 ? 25.508 -7.671 -15.991 1.00 84.88 126 LYS A C 1
ATOM 1030 O O . LYS A 1 126 ? 25.855 -8.714 -16.537 1.00 84.88 126 LYS A O 1
ATOM 1035 N N . ASP A 1 127 ? 25.419 -7.558 -14.662 1.00 88.50 127 ASP A N 1
ATOM 1036 C CA . ASP A 1 127 ? 25.688 -8.666 -13.742 1.00 88.50 127 ASP A CA 1
ATOM 1037 C C . ASP A 1 127 ? 24.443 -9.558 -13.588 1.00 88.50 127 ASP A C 1
ATOM 1039 O O . ASP A 1 127 ? 23.401 -9.172 -13.050 1.00 88.50 127 ASP A O 1
ATOM 1043 N N . LYS A 1 128 ? 24.558 -10.804 -14.059 1.00 88.56 128 LYS A N 1
ATOM 1044 C CA . LYS A 1 128 ? 23.506 -11.822 -13.946 1.00 88.56 128 LYS A CA 1
ATOM 1045 C C . LYS A 1 128 ? 23.125 -12.108 -12.486 1.00 88.56 128 LYS A C 1
ATOM 1047 O O . LYS A 1 128 ? 21.950 -12.338 -12.212 1.00 88.56 128 LYS A O 1
ATOM 1052 N N . ARG A 1 129 ? 24.081 -12.058 -11.552 1.00 88.56 129 ARG A N 1
ATOM 1053 C CA . ARG A 1 129 ? 23.849 -12.340 -10.125 1.00 88.56 129 ARG A CA 1
ATOM 1054 C C . ARG A 1 129 ? 22.980 -11.272 -9.479 1.00 88.56 129 ARG A C 1
ATOM 1056 O O . ARG A 1 129 ? 22.171 -11.574 -8.610 1.00 88.56 129 ARG A O 1
ATOM 1063 N N . GLU A 1 130 ? 23.130 -10.021 -9.899 1.00 87.69 130 GLU A N 1
ATOM 1064 C CA . GLU A 1 130 ? 22.317 -8.921 -9.382 1.00 87.69 130 GLU A CA 1
ATOM 1065 C C . GLU A 1 130 ? 20.873 -8.993 -9.882 1.00 87.69 130 GLU A C 1
ATOM 1067 O O . GLU A 1 130 ? 19.937 -8.838 -9.096 1.00 87.69 130 GLU A O 1
ATOM 1072 N N . LYS A 1 131 ? 20.680 -9.349 -11.157 1.00 85.38 131 LYS A N 1
ATOM 1073 C CA . LYS A 1 131 ? 19.352 -9.670 -11.705 1.00 85.38 131 LYS A CA 1
ATOM 1074 C C . LYS A 1 131 ? 18.683 -10.823 -10.955 1.00 85.38 131 LYS A C 1
ATOM 1076 O O . LYS A 1 131 ? 17.497 -10.748 -10.639 1.00 85.38 131 LYS A O 1
ATOM 1081 N N . GLU A 1 132 ? 19.436 -11.875 -10.647 1.00 89.38 132 GLU A N 1
ATOM 1082 C CA . GLU A 1 132 ? 18.933 -13.018 -9.884 1.00 89.38 132 GLU A CA 1
ATOM 1083 C C . GLU A 1 132 ? 18.542 -12.624 -8.453 1.00 89.38 132 GLU A C 1
ATOM 1085 O O . GLU A 1 132 ? 17.445 -12.953 -8.006 1.00 89.38 132 GLU A O 1
ATOM 1090 N N . LYS A 1 133 ? 19.370 -11.830 -7.759 1.00 89.12 133 LYS A N 1
ATOM 1091 C CA . LYS A 1 133 ? 19.039 -11.278 -6.433 1.00 89.12 133 LYS A CA 1
ATOM 1092 C C . LYS A 1 133 ? 17.754 -10.448 -6.452 1.00 89.12 133 LYS A C 1
ATOM 1094 O O . LYS A 1 133 ? 16.919 -10.606 -5.558 1.00 89.12 133 LYS A O 1
ATOM 1099 N N . LEU A 1 134 ? 17.572 -9.590 -7.459 1.00 88.88 134 LEU A N 1
ATOM 1100 C CA . LEU A 1 134 ? 16.336 -8.825 -7.636 1.00 88.88 134 LEU A CA 1
ATOM 1101 C C . LEU A 1 134 ? 15.128 -9.756 -7.809 1.00 88.88 134 LEU A C 1
ATOM 1103 O O . LEU A 1 134 ? 14.118 -9.585 -7.127 1.00 88.88 134 LEU A O 1
ATOM 1107 N N . ASN A 1 135 ? 15.228 -10.752 -8.691 1.00 89.56 135 ASN A N 1
ATOM 1108 C CA . ASN A 1 135 ? 14.153 -11.719 -8.928 1.00 89.56 135 ASN A CA 1
ATOM 1109 C C . ASN A 1 135 ? 13.797 -12.501 -7.661 1.00 89.56 135 ASN A C 1
ATOM 1111 O O . ASN A 1 135 ? 12.622 -12.588 -7.313 1.00 89.56 135 ASN A O 1
ATOM 1115 N N . ASN A 1 136 ? 14.798 -12.988 -6.928 1.00 91.88 136 ASN A N 1
ATOM 1116 C CA . ASN A 1 136 ? 14.596 -13.703 -5.670 1.00 91.88 136 ASN A CA 1
ATOM 1117 C C . ASN A 1 136 ? 13.912 -12.818 -4.623 1.00 91.88 136 ASN A C 1
ATOM 1119 O O . ASN A 1 136 ? 12.996 -13.271 -3.940 1.00 91.88 136 ASN A O 1
ATOM 1123 N N . SER A 1 137 ? 14.299 -11.542 -4.542 1.00 92.44 137 SER A N 1
ATOM 1124 C CA . SER A 1 137 ? 13.682 -10.584 -3.619 1.00 92.44 137 SER A CA 1
ATOM 1125 C C . SER A 1 137 ? 12.215 -10.331 -3.972 1.00 92.44 137 SER A C 1
ATOM 1127 O O . SER A 1 137 ? 11.359 -10.375 -3.092 1.00 92.44 137 SER A O 1
ATOM 1129 N N . ARG A 1 138 ? 11.897 -10.129 -5.259 1.00 92.94 138 ARG A N 1
ATOM 1130 C CA . ARG A 1 138 ? 10.514 -9.956 -5.735 1.00 92.94 138 ARG A CA 1
ATOM 1131 C C . ARG A 1 138 ? 9.656 -11.189 -5.474 1.00 92.94 138 ARG A C 1
ATOM 1133 O O . ARG A 1 138 ? 8.572 -11.058 -4.914 1.00 92.94 138 ARG A O 1
ATOM 1140 N N . ASN A 1 139 ? 10.165 -12.374 -5.809 1.00 94.19 139 ASN A N 1
ATOM 1141 C CA . ASN A 1 139 ? 9.470 -13.638 -5.574 1.00 94.19 139 ASN A CA 1
ATOM 1142 C C . ASN A 1 139 ? 9.202 -13.853 -4.083 1.00 94.19 139 ASN A C 1
ATOM 1144 O O . ASN A 1 139 ? 8.094 -14.214 -3.704 1.00 94.19 139 ASN A O 1
ATOM 1148 N N . TYR A 1 140 ? 10.183 -13.561 -3.228 1.00 95.75 140 TYR A N 1
ATOM 1149 C CA . TYR A 1 140 ? 10.017 -13.661 -1.783 1.00 95.75 140 TYR A CA 1
ATOM 1150 C C . TYR A 1 140 ? 8.891 -12.757 -1.257 1.00 95.75 140 TYR A C 1
ATOM 1152 O O . TYR A 1 140 ? 8.049 -13.228 -0.490 1.00 95.75 140 TYR A O 1
ATOM 1160 N N . GLN A 1 141 ? 8.815 -11.493 -1.697 1.00 96.62 141 GLN A N 1
ATOM 1161 C CA . GLN A 1 141 ? 7.702 -10.625 -1.291 1.00 96.62 141 GLN A CA 1
ATOM 1162 C C . GLN A 1 141 ? 6.366 -11.079 -1.896 1.00 96.62 141 GLN A C 1
ATOM 1164 O O . GLN A 1 141 ? 5.356 -11.070 -1.196 1.00 96.62 141 GLN A O 1
ATOM 1169 N N . ALA A 1 142 ? 6.342 -11.540 -3.150 1.00 96.31 142 ALA A N 1
ATOM 1170 C CA . ALA A 1 142 ? 5.130 -12.071 -3.774 1.00 96.31 142 ALA A CA 1
ATOM 1171 C C . ALA A 1 142 ? 4.563 -13.275 -2.999 1.00 96.31 142 ALA A C 1
ATOM 1173 O O . ALA A 1 142 ? 3.361 -13.329 -2.735 1.00 96.31 142 ALA A O 1
ATOM 1174 N N . GLU A 1 143 ? 5.418 -14.204 -2.562 1.00 97.25 143 GLU A N 1
ATOM 1175 C CA . GLU A 1 143 ? 5.002 -15.350 -1.744 1.00 97.25 143 GLU A CA 1
ATOM 1176 C C . GLU A 1 143 ? 4.484 -14.930 -0.363 1.00 97.25 143 GLU A C 1
ATOM 1178 O O . GLU A 1 143 ? 3.492 -15.489 0.114 1.00 97.25 143 GLU A O 1
ATOM 1183 N N . LYS A 1 144 ? 5.069 -13.896 0.262 1.00 97.75 144 LYS A N 1
ATOM 1184 C CA . LYS A 1 144 ? 4.513 -13.331 1.503 1.00 97.75 144 LYS A CA 1
ATOM 1185 C C . LYS A 1 144 ? 3.094 -12.816 1.316 1.00 97.75 144 LYS A C 1
ATOM 1187 O O . LYS A 1 144 ? 2.243 -13.124 2.147 1.00 97.75 144 LYS A O 1
ATOM 1192 N N . VAL A 1 145 ? 2.832 -12.058 0.247 1.00 98.00 145 VAL A N 1
ATOM 1193 C CA . VAL A 1 145 ? 1.484 -11.533 -0.018 1.00 98.00 145 VAL A CA 1
ATOM 1194 C C . VAL A 1 145 ? 0.505 -12.678 -0.260 1.00 98.00 145 VAL A C 1
ATOM 1196 O O . VAL A 1 145 ? -0.565 -12.690 0.343 1.00 98.00 145 VAL A O 1
ATOM 1199 N N . LYS A 1 146 ? 0.867 -13.667 -1.090 1.00 98.31 146 LYS A N 1
ATOM 1200 C CA . LYS A 1 146 ? 0.014 -14.839 -1.360 1.00 98.31 146 LYS A CA 1
ATOM 1201 C C . LYS A 1 146 ? -0.349 -15.580 -0.077 1.00 98.31 146 LYS A C 1
ATOM 1203 O O . LYS A 1 146 ? -1.522 -15.880 0.147 1.00 98.31 146 LYS A O 1
ATOM 1208 N N . LYS A 1 147 ? 0.648 -15.850 0.772 1.00 98.44 147 LYS A N 1
ATOM 1209 C CA . LYS A 1 147 ? 0.446 -16.512 2.064 1.00 98.44 147 LYS A CA 1
ATOM 1210 C C . LYS A 1 147 ? -0.467 -15.686 2.967 1.00 98.44 147 LYS A C 1
ATOM 1212 O O . LYS A 1 147 ? -1.474 -16.202 3.441 1.00 98.44 147 LYS A O 1
ATOM 1217 N N . TRP A 1 148 ? -0.151 -14.403 3.144 1.00 98.25 148 TRP A N 1
ATOM 1218 C CA . TRP A 1 148 ? -0.947 -13.498 3.968 1.00 98.25 148 TRP A CA 1
ATOM 1219 C C . TRP A 1 148 ? -2.399 -13.427 3.483 1.00 98.25 148 TRP A C 1
ATOM 1221 O O . TRP A 1 148 ? -3.325 -13.523 4.286 1.00 98.25 148 TRP A O 1
ATOM 1231 N N . TRP A 1 149 ? -2.626 -13.333 2.173 1.00 98.25 149 TRP A N 1
ATOM 1232 C CA . TRP A 1 149 ? -3.976 -13.265 1.623 1.00 98.25 149 TRP A CA 1
ATOM 1233 C C . TRP A 1 149 ? -4.767 -14.548 1.859 1.00 98.25 149 TRP A C 1
ATOM 1235 O O . TRP A 1 149 ? -5.924 -14.486 2.268 1.00 98.25 149 TRP A O 1
ATOM 1245 N N . LYS A 1 150 ? -4.139 -15.716 1.688 1.00 98.25 150 LYS A N 1
ATOM 1246 C CA . LYS A 1 150 ? -4.768 -17.008 1.991 1.00 98.25 150 LYS A CA 1
ATOM 1247 C C . LYS A 1 150 ? -5.252 -17.086 3.443 1.00 98.25 150 LYS A C 1
ATOM 1249 O O . LYS A 1 150 ? -6.313 -17.641 3.696 1.00 98.25 150 LYS A O 1
ATOM 1254 N N . GLU A 1 151 ? -4.494 -16.521 4.377 1.00 98.25 151 GLU A N 1
ATOM 1255 C CA . GLU A 1 151 ? -4.800 -16.551 5.814 1.00 98.25 151 GLU A CA 1
ATOM 1256 C C . GLU A 1 151 ? -5.842 -15.501 6.239 1.00 98.25 151 GLU A C 1
ATOM 1258 O O . GLU A 1 151 ? -6.546 -15.702 7.227 1.00 98.25 151 GLU A O 1
ATOM 1263 N N . ASN A 1 152 ? -5.955 -14.385 5.510 1.00 97.81 152 ASN A N 1
ATOM 1264 C CA . ASN A 1 152 ? -6.731 -13.219 5.951 1.00 97.81 152 ASN A CA 1
ATOM 1265 C C . ASN A 1 152 ? -7.953 -12.901 5.078 1.00 97.81 152 ASN A C 1
ATOM 1267 O O . ASN A 1 152 ? -8.838 -12.170 5.527 1.00 97.81 152 ASN A O 1
ATOM 1271 N N . SER A 1 153 ? -8.023 -13.430 3.852 1.00 97.81 153 SER A N 1
ATOM 1272 C CA . SER A 1 153 ? -9.001 -13.021 2.832 1.00 97.81 153 SER A CA 1
ATOM 1273 C C . SER A 1 153 ? -10.448 -13.053 3.315 1.00 97.81 153 SER A C 1
ATOM 1275 O O . SER A 1 153 ? 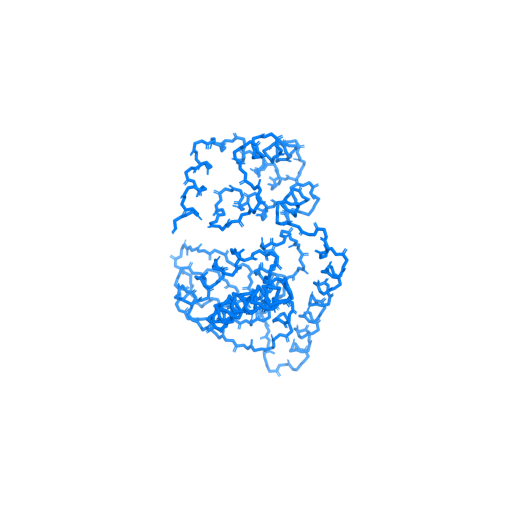-11.161 -12.076 3.103 1.00 97.81 153 SER A O 1
ATOM 1277 N N . ASP A 1 154 ? -10.886 -14.094 4.022 1.00 97.50 154 ASP A N 1
ATOM 1278 C CA . ASP A 1 154 ? -12.282 -14.233 4.460 1.00 97.50 154 ASP A CA 1
ATOM 1279 C C . ASP A 1 154 ? -12.744 -13.064 5.336 1.00 97.50 154 ASP A C 1
ATOM 1281 O O . ASP A 1 154 ? -13.800 -12.474 5.101 1.00 97.50 154 ASP A O 1
ATOM 1285 N N . LYS A 1 155 ? -11.907 -12.667 6.298 1.00 96.44 155 LYS A N 1
ATOM 1286 C CA . LYS A 1 155 ? -12.217 -11.630 7.295 1.00 96.44 155 LYS A CA 1
ATOM 1287 C C . LYS A 1 155 ? -11.724 -10.244 6.890 1.00 96.44 155 LYS A C 1
ATOM 1289 O O . LYS A 1 155 ? -12.010 -9.266 7.581 1.00 96.44 155 LYS A O 1
ATOM 1294 N N . TRP A 1 156 ? -10.972 -10.148 5.794 1.00 98.25 156 TRP A N 1
ATOM 1295 C CA . TRP A 1 156 ? -10.355 -8.893 5.406 1.00 98.25 156 TRP A CA 1
ATOM 1296 C C . TRP A 1 156 ? -11.409 -7.854 5.019 1.00 98.25 156 TRP A C 1
ATOM 1298 O O . TRP A 1 156 ? -12.290 -8.097 4.187 1.00 98.25 156 TRP A O 1
ATOM 1308 N N . SER A 1 157 ? -11.257 -6.671 5.607 1.00 98.25 157 SER A N 1
ATOM 1309 C CA . SER A 1 157 ? -11.892 -5.426 5.196 1.00 98.25 157 SER A CA 1
ATOM 1310 C C . SER A 1 157 ? -10.869 -4.305 5.313 1.00 98.25 157 SER A C 1
ATOM 1312 O O . SER A 1 157 ? -9.974 -4.354 6.163 1.00 98.25 157 SER A O 1
ATOM 1314 N N . ARG A 1 158 ? -11.022 -3.263 4.497 1.00 98.12 158 ARG A N 1
ATOM 1315 C CA . ARG A 1 158 ? -10.103 -2.127 4.531 1.00 98.12 158 ARG A CA 1
ATOM 1316 C C . ARG A 1 158 ? -10.127 -1.389 5.872 1.00 98.12 158 ARG A C 1
ATOM 1318 O O . ARG A 1 158 ? -9.071 -1.039 6.390 1.00 98.12 158 ARG A O 1
ATOM 1325 N N . LEU A 1 159 ? -11.310 -1.209 6.467 1.00 98.31 159 LEU A N 1
ATOM 1326 C CA . LEU A 1 159 ? -11.451 -0.586 7.787 1.00 98.31 159 LEU A CA 1
ATOM 1327 C C . LEU A 1 159 ? -10.806 -1.434 8.889 1.00 98.31 159 LEU A C 1
ATOM 1329 O O . LEU A 1 159 ? -10.130 -0.891 9.760 1.00 98.31 159 LEU A O 1
ATOM 1333 N N . GLY A 1 160 ? -10.984 -2.758 8.845 1.00 98.38 160 GLY A N 1
ATOM 1334 C CA . GLY A 1 160 ? -10.326 -3.673 9.777 1.00 98.38 160 GLY A CA 1
ATOM 1335 C C . GLY A 1 160 ? -8.804 -3.592 9.671 1.00 98.38 160 GLY A C 1
ATOM 1336 O O . GLY A 1 160 ? -8.127 -3.434 10.682 1.00 98.38 160 GLY A O 1
ATOM 1337 N N . ALA A 1 161 ? -8.278 -3.598 8.445 1.00 98.38 161 ALA A N 1
ATOM 1338 C CA . ALA A 1 161 ? -6.849 -3.458 8.185 1.00 98.38 161 ALA A CA 1
ATOM 1339 C C . ALA A 1 161 ? -6.291 -2.103 8.655 1.00 98.38 161 ALA A C 1
ATOM 1341 O O . ALA A 1 161 ? -5.203 -2.050 9.225 1.00 98.38 161 ALA A O 1
ATOM 1342 N N . LEU A 1 162 ? -7.057 -1.020 8.478 1.00 98.19 162 LEU A N 1
ATOM 1343 C CA . LEU A 1 162 ? -6.716 0.308 8.986 1.00 98.19 162 LEU A CA 1
ATOM 1344 C C . LEU A 1 162 ? -6.622 0.312 10.521 1.00 98.19 162 LEU A C 1
ATOM 1346 O O . LEU A 1 162 ? -5.619 0.764 11.069 1.00 98.19 162 LEU A O 1
ATOM 1350 N N . LYS A 1 163 ? -7.623 -0.246 11.218 1.00 98.06 163 LYS A N 1
ATOM 1351 C CA . LYS A 1 163 ? -7.614 -0.397 12.686 1.00 98.06 163 LYS A CA 1
ATOM 1352 C C . LYS A 1 163 ? -6.417 -1.222 13.164 1.00 98.06 163 LYS A C 1
ATOM 1354 O O . LYS A 1 163 ? -5.730 -0.816 14.097 1.00 98.06 163 LYS A O 1
ATOM 1359 N N . GLU A 1 164 ? -6.145 -2.349 12.507 1.00 97.94 164 GLU A N 1
ATOM 1360 C CA . GLU A 1 164 ? -5.014 -3.227 12.828 1.00 97.94 164 GLU A CA 1
ATOM 1361 C C . GLU A 1 164 ? -3.666 -2.510 12.647 1.00 97.94 164 GLU A C 1
ATOM 1363 O O . GLU A 1 164 ? -2.784 -2.600 13.500 1.00 97.94 164 GLU A O 1
ATOM 1368 N N . ALA A 1 165 ? -3.508 -1.754 11.558 1.00 97.69 165 ALA A N 1
ATOM 1369 C CA . ALA A 1 165 ? -2.293 -0.997 11.287 1.00 97.69 165 ALA A CA 1
ATOM 1370 C C . ALA A 1 165 ? -2.047 0.104 12.327 1.00 97.69 165 ALA A C 1
ATOM 1372 O O . ALA A 1 165 ? -0.918 0.249 12.786 1.00 97.69 165 ALA A O 1
ATOM 1373 N N . LEU A 1 166 ? -3.096 0.811 12.763 1.00 96.12 166 LEU A N 1
ATOM 1374 C CA . LEU A 1 166 ? -3.011 1.838 13.810 1.00 96.12 166 LEU A CA 1
ATOM 1375 C C . LEU A 1 166 ? -2.623 1.293 15.184 1.00 96.12 166 LEU A C 1
ATOM 1377 O O . LEU A 1 166 ? -2.186 2.066 16.033 1.00 96.12 166 LEU A O 1
ATOM 1381 N N . VAL A 1 167 ? -2.796 -0.009 15.433 1.00 95.25 167 VAL A N 1
ATOM 1382 C CA . VAL A 1 167 ? -2.346 -0.626 16.686 1.00 95.25 167 VAL A CA 1
ATOM 1383 C C . VAL A 1 167 ? -1.014 -1.353 16.580 1.00 95.25 167 VAL A C 1
ATOM 1385 O O . VAL A 1 167 ? -0.503 -1.797 17.607 1.00 95.25 167 VAL A O 1
ATOM 1388 N N . SER A 1 168 ? -0.442 -1.429 15.380 1.00 94.50 168 SER A N 1
ATOM 13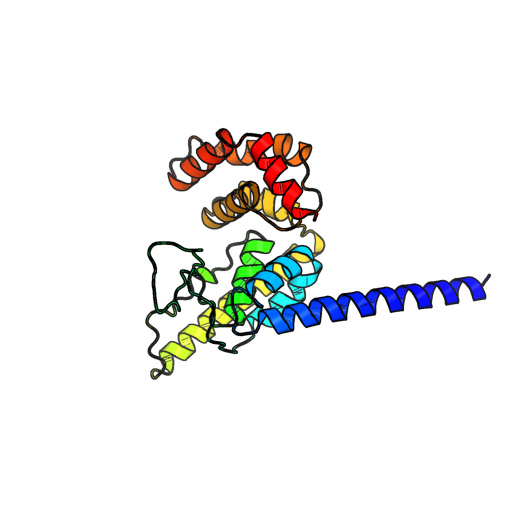89 C CA . SER A 1 168 ? 0.793 -2.151 15.102 1.00 94.50 168 SER A CA 1
ATOM 1390 C C . SER A 1 168 ? 2.017 -1.535 15.790 1.00 94.50 168 SER A C 1
ATOM 1392 O O . SER A 1 168 ? 2.060 -0.343 16.104 1.00 94.50 168 SER A O 1
ATOM 1394 N N . ASN A 1 169 ? 3.047 -2.363 15.969 1.00 90.19 169 ASN A N 1
ATOM 1395 C CA . ASN A 1 169 ? 4.397 -1.922 16.324 1.00 90.19 169 ASN A CA 1
ATOM 1396 C C . ASN A 1 169 ? 5.259 -1.636 15.078 1.00 90.19 169 ASN A C 1
ATOM 1398 O O . ASN A 1 169 ? 6.379 -1.149 15.207 1.00 90.19 169 ASN A O 1
ATOM 1402 N N . ASP A 1 170 ? 4.759 -1.936 13.874 1.00 93.75 170 ASP A N 1
ATOM 1403 C CA . ASP A 1 170 ? 5.420 -1.573 12.621 1.00 93.75 170 ASP A CA 1
ATOM 1404 C C . ASP A 1 170 ? 5.107 -0.109 12.274 1.00 93.75 170 ASP A C 1
ATOM 1406 O O . ASP A 1 170 ? 3.989 0.239 11.885 1.00 93.75 170 ASP A O 1
ATOM 1410 N N . ILE A 1 171 ? 6.123 0.748 12.390 1.00 92.31 171 ILE A N 1
ATOM 1411 C CA . ILE A 1 171 ? 6.023 2.194 12.147 1.00 92.31 171 ILE A CA 1
ATOM 1412 C C . ILE A 1 171 ? 5.538 2.494 10.729 1.00 92.31 171 ILE A C 1
ATOM 1414 O O . ILE A 1 171 ? 4.787 3.447 10.534 1.00 92.31 171 ILE A O 1
ATOM 1418 N N . LYS A 1 172 ? 5.920 1.690 9.730 1.00 93.12 172 LYS A N 1
ATOM 1419 C CA . LYS A 1 172 ? 5.495 1.911 8.345 1.00 93.12 172 LYS A CA 1
ATOM 1420 C C . LYS A 1 172 ? 4.002 1.639 8.190 1.00 93.12 172 LYS A C 1
ATOM 1422 O O . LYS A 1 172 ? 3.315 2.415 7.532 1.00 93.12 172 LYS A O 1
ATOM 1427 N N . ARG A 1 173 ? 3.475 0.603 8.852 1.00 96.62 173 ARG A N 1
ATOM 1428 C CA . ARG A 1 173 ? 2.025 0.334 8.878 1.00 96.62 173 ARG A CA 1
ATOM 1429 C C . ARG A 1 173 ? 1.260 1.481 9.536 1.00 96.62 173 ARG A C 1
ATOM 1431 O O . ARG A 1 173 ? 0.293 1.970 8.956 1.00 96.62 173 ARG A O 1
ATOM 1438 N N . VAL A 1 174 ? 1.727 1.949 10.697 1.00 95.06 174 VAL A N 1
ATOM 1439 C CA . VAL A 1 174 ? 1.110 3.080 11.411 1.00 95.06 174 VAL A CA 1
ATOM 1440 C C . VAL A 1 174 ? 1.172 4.361 10.571 1.00 95.06 174 VAL A C 1
ATOM 1442 O O . VAL A 1 174 ? 0.167 5.056 10.434 1.00 95.06 174 VAL A O 1
ATOM 1445 N N . SER A 1 175 ? 2.323 4.656 9.961 1.00 91.94 175 SER A N 1
ATOM 1446 C CA . SER A 1 175 ? 2.519 5.824 9.095 1.00 91.94 175 SER A CA 1
ATOM 1447 C C . SER A 1 175 ? 1.587 5.795 7.884 1.00 91.94 175 SER A C 1
ATOM 1449 O O . SER A 1 175 ? 0.891 6.778 7.640 1.00 91.94 175 SER A O 1
ATOM 1451 N N . ASN A 1 176 ? 1.488 4.662 7.180 1.00 93.81 176 ASN A N 1
ATOM 1452 C CA . ASN A 1 176 ? 0.573 4.508 6.046 1.00 93.81 176 ASN A CA 1
ATOM 1453 C C . ASN A 1 176 ? -0.891 4.712 6.469 1.00 93.81 176 ASN A C 1
ATOM 1455 O O . ASN A 1 176 ? -1.644 5.412 5.793 1.00 93.81 176 ASN A O 1
ATOM 1459 N N . ALA A 1 177 ? -1.289 4.138 7.608 1.00 96.19 177 ALA A N 1
ATOM 1460 C CA . ALA A 1 177 ? -2.634 4.294 8.152 1.00 96.19 177 ALA A CA 1
ATOM 1461 C C . ALA A 1 177 ? -2.964 5.759 8.483 1.00 96.19 177 ALA A C 1
ATOM 1463 O O . ALA A 1 177 ? -4.029 6.252 8.112 1.00 96.19 177 ALA A O 1
ATOM 1464 N N . VAL A 1 178 ? -2.049 6.484 9.135 1.00 92.69 178 VAL A N 1
ATOM 1465 C CA . VAL A 1 178 ? -2.266 7.900 9.464 1.00 92.69 178 VAL A CA 1
ATOM 1466 C C . VAL A 1 178 ? -2.220 8.798 8.233 1.00 92.69 178 VAL A C 1
ATOM 1468 O O . VAL A 1 178 ? -3.052 9.696 8.111 1.00 92.69 178 VAL A O 1
ATOM 1471 N N . GLN A 1 179 ? -1.317 8.549 7.285 1.00 90.56 179 GLN A N 1
ATOM 1472 C CA . GLN A 1 179 ? -1.316 9.277 6.016 1.00 90.56 179 GLN A CA 1
ATOM 1473 C C . GLN A 1 179 ? -2.647 9.111 5.281 1.00 90.56 179 GLN A C 1
ATOM 1475 O O . GLN A 1 179 ? -3.215 10.105 4.836 1.00 90.56 179 GLN A O 1
ATOM 1480 N N . TYR A 1 180 ? -3.198 7.895 5.238 1.00 93.56 180 TYR A N 1
ATOM 1481 C CA . TYR A 1 180 ? -4.521 7.658 4.666 1.00 93.56 180 TYR A CA 1
ATOM 1482 C C . TYR A 1 180 ? -5.634 8.395 5.422 1.00 93.56 180 TYR A C 1
ATOM 1484 O O . TYR A 1 180 ? -6.520 8.972 4.799 1.00 93.56 180 TYR A O 1
ATOM 1492 N N . LEU A 1 181 ? -5.592 8.445 6.757 1.00 92.19 181 LEU A N 1
ATOM 1493 C CA . LEU A 1 181 ? -6.579 9.215 7.519 1.00 92.19 181 LEU A CA 1
ATOM 1494 C C . LEU A 1 181 ? -6.549 10.709 7.192 1.00 92.19 181 LEU A C 1
ATOM 1496 O O . LEU A 1 181 ? -7.604 11.338 7.173 1.00 92.19 181 LEU A O 1
ATOM 1500 N N . ARG A 1 182 ? -5.368 11.273 6.931 1.00 88.19 182 ARG A N 1
ATOM 1501 C CA . ARG A 1 182 ? -5.201 12.710 6.673 1.00 88.19 182 ARG A CA 1
ATOM 1502 C C . ARG A 1 182 ? -5.451 13.081 5.217 1.00 88.19 182 ARG A C 1
ATOM 1504 O O . ARG A 1 182 ? -6.114 14.080 4.950 1.00 88.19 182 ARG A O 1
ATOM 1511 N N . PHE A 1 183 ? -4.938 12.277 4.293 1.00 87.88 183 PHE A N 1
ATOM 1512 C CA . PHE A 1 183 ? -4.841 12.607 2.869 1.00 87.88 183 PHE A CA 1
ATOM 1513 C C . PHE A 1 183 ? -5.434 11.542 1.946 1.00 87.88 183 PHE A C 1
ATOM 1515 O O . PHE A 1 183 ? -5.336 11.680 0.735 1.00 87.88 183 PHE A O 1
ATOM 1522 N N . GLY A 1 184 ? -6.020 10.471 2.482 1.00 90.31 184 GLY A N 1
ATOM 1523 C CA . GLY A 1 184 ? -6.592 9.402 1.672 1.00 90.31 184 GLY A CA 1
ATOM 1524 C C . GLY A 1 184 ? -7.682 9.929 0.744 1.00 90.31 184 GLY A C 1
ATOM 1525 O O . GLY A 1 184 ? -8.609 10.600 1.194 1.00 90.31 184 GLY A O 1
ATOM 1526 N N . GLU A 1 185 ? -7.565 9.593 -0.540 1.00 90.31 185 GLU A N 1
ATOM 1527 C CA . GLU A 1 185 ? -8.466 10.055 -1.610 1.00 90.31 185 GLU A CA 1
ATOM 1528 C C . GLU A 1 185 ? -9.493 8.984 -2.025 1.00 90.31 185 GLU A C 1
ATOM 1530 O O . GLU A 1 185 ? -10.375 9.213 -2.848 1.00 90.31 185 GLU A O 1
ATOM 1535 N N . THR A 1 186 ? -9.372 7.779 -1.468 1.00 94.69 186 THR A N 1
ATOM 1536 C CA . THR A 1 186 ? -10.103 6.583 -1.901 1.00 94.69 186 THR A CA 1
ATOM 1537 C C . THR A 1 186 ? -11.031 6.076 -0.807 1.00 94.69 186 THR A C 1
ATOM 1539 O O . THR A 1 186 ? -10.819 6.320 0.383 1.00 94.69 186 THR A O 1
ATOM 1542 N N . LYS A 1 187 ? -12.070 5.327 -1.184 1.00 94.25 187 LYS A N 1
ATOM 1543 C CA . LYS A 1 187 ? -13.065 4.805 -0.240 1.00 94.25 187 LYS A CA 1
ATOM 1544 C C . LYS A 1 187 ? -12.477 3.771 0.726 1.00 94.25 187 LYS A C 1
ATOM 1546 O O . LYS A 1 187 ? -11.734 2.866 0.336 1.00 94.25 187 LYS A O 1
ATOM 1551 N N . CYS A 1 188 ? -12.938 3.832 1.971 1.00 96.12 188 CYS A N 1
ATOM 1552 C CA . CYS A 1 188 ? -12.827 2.769 2.964 1.00 96.12 188 CYS A CA 1
ATOM 1553 C C . CYS A 1 188 ? -14.237 2.450 3.465 1.00 96.12 188 CYS A C 1
ATOM 1555 O O . CYS A 1 188 ? -14.875 3.274 4.119 1.00 96.12 188 CYS A O 1
ATOM 1557 N N . ASN A 1 189 ? -14.767 1.280 3.099 1.00 95.69 189 ASN A N 1
ATOM 1558 C CA . ASN A 1 189 ? -16.149 0.936 3.422 1.00 95.69 189 ASN A CA 1
ATOM 1559 C C . ASN A 1 189 ? -16.318 0.855 4.945 1.00 95.69 189 ASN A C 1
ATOM 1561 O O . ASN A 1 189 ? -15.532 0.199 5.627 1.00 95.69 189 ASN A O 1
ATOM 1565 N N . GLY A 1 190 ? -17.347 1.526 5.464 1.00 95.25 190 GLY A N 1
ATOM 1566 C CA . GLY A 1 190 ? -17.614 1.625 6.900 1.00 95.25 190 GLY A CA 1
ATOM 1567 C C . GLY A 1 190 ? -16.850 2.740 7.619 1.00 95.25 190 GLY A C 1
ATOM 1568 O O . GLY A 1 190 ? -17.146 3.002 8.780 1.00 95.25 190 GLY A O 1
ATOM 1569 N N . LEU A 1 191 ? -15.908 3.429 6.965 1.00 94.31 191 LEU A N 1
ATOM 1570 C CA . LEU A 1 191 ? -15.302 4.631 7.532 1.00 94.31 191 LEU A CA 1
ATOM 1571 C C . LEU A 1 191 ? -16.296 5.794 7.450 1.00 94.31 191 LEU A C 1
ATOM 1573 O O . LEU A 1 191 ? -16.704 6.207 6.367 1.00 94.31 191 LEU A O 1
ATOM 1577 N N . ASN A 1 192 ? -16.675 6.331 8.604 1.00 92.19 192 ASN A N 1
ATOM 1578 C CA . ASN A 1 192 ? -17.517 7.513 8.732 1.00 92.19 192 ASN A CA 1
ATOM 1579 C C . ASN A 1 192 ? -17.012 8.388 9.893 1.00 92.19 192 ASN A C 1
ATOM 1581 O O . ASN A 1 192 ? -16.036 8.045 10.562 1.00 92.19 192 ASN A O 1
ATOM 1585 N N . GLN A 1 193 ? -17.666 9.527 10.114 1.00 90.56 193 GLN A N 1
ATOM 1586 C CA . GLN A 1 193 ? -17.282 10.484 11.152 1.00 90.56 193 GLN A CA 1
ATOM 1587 C C . GLN A 1 193 ? -17.267 9.869 12.558 1.00 90.56 193 GLN A C 1
ATOM 1589 O O . GLN A 1 193 ? -16.337 10.112 13.321 1.00 90.56 193 GLN A O 1
ATOM 1594 N N . GLU A 1 194 ? -18.280 9.073 12.893 1.00 93.19 194 GLU A N 1
ATOM 1595 C CA . GLU A 1 194 ? -18.407 8.439 14.204 1.00 93.19 194 GLU A CA 1
ATOM 1596 C C . GLU A 1 194 ? -17.265 7.448 14.445 1.00 93.19 194 GLU A C 1
ATOM 1598 O O . GLU A 1 194 ? -16.558 7.558 15.442 1.00 93.19 194 GLU A O 1
ATOM 1603 N N . ILE A 1 195 ? -17.007 6.558 13.482 1.00 95.75 195 ILE A N 1
ATOM 1604 C CA . ILE A 1 195 ? -15.893 5.603 13.534 1.00 95.75 195 ILE A CA 1
ATOM 1605 C C . ILE A 1 195 ? -14.548 6.331 13.624 1.00 95.75 195 ILE A C 1
ATOM 1607 O O . ILE A 1 195 ? -13.661 5.912 14.364 1.00 95.75 195 ILE A O 1
ATOM 1611 N N . PHE A 1 196 ? -14.370 7.438 12.900 1.00 92.75 196 PHE A N 1
ATOM 1612 C CA . PHE A 1 196 ? -13.141 8.219 12.991 1.00 92.75 196 PHE A CA 1
ATOM 1613 C C . PHE A 1 196 ? -12.918 8.787 14.400 1.00 92.75 196 PHE A C 1
ATOM 1615 O O . PHE A 1 196 ? -11.834 8.612 14.955 1.00 92.75 196 PHE A O 1
ATOM 1622 N N . ILE A 1 197 ? -13.930 9.439 14.980 1.00 91.19 197 ILE A N 1
ATOM 1623 C CA . ILE A 1 197 ? -13.829 10.098 16.291 1.00 91.19 197 ILE A CA 1
ATOM 1624 C C . ILE A 1 197 ? -13.703 9.074 17.418 1.00 91.19 197 ILE A C 1
ATOM 1626 O O . ILE A 1 197 ? -12.845 9.233 18.284 1.00 91.19 197 ILE A O 1
ATOM 1630 N N . ASN A 1 198 ? -14.551 8.047 17.408 1.00 94.56 198 ASN A N 1
ATOM 1631 C CA . ASN A 1 198 ? -14.702 7.133 18.536 1.00 94.56 198 ASN A CA 1
ATOM 1632 C C . ASN A 1 198 ? -13.709 5.971 18.484 1.00 94.56 198 ASN A C 1
ATOM 1634 O O . ASN A 1 198 ? -13.245 5.529 19.533 1.00 94.56 198 ASN A O 1
ATOM 1638 N N . ASP A 1 199 ? -13.337 5.516 17.283 1.00 95.50 199 ASP A N 1
ATOM 1639 C CA . ASP A 1 199 ? -12.474 4.345 17.137 1.00 95.50 199 ASP A CA 1
ATOM 1640 C C . ASP A 1 199 ? -11.067 4.731 16.684 1.00 95.50 199 ASP A C 1
ATOM 1642 O O . ASP A 1 199 ? -10.096 4.337 17.316 1.00 95.50 199 ASP A O 1
ATOM 1646 N N . LEU A 1 200 ? -10.909 5.477 15.585 1.00 94.62 200 LEU A N 1
ATOM 1647 C CA . LEU A 1 200 ? -9.596 5.613 14.933 1.00 94.62 200 LEU A CA 1
ATOM 1648 C C . LEU A 1 200 ? -8.702 6.680 15.568 1.00 94.62 200 LEU A C 1
ATOM 1650 O O . LEU A 1 200 ? -7.520 6.423 15.809 1.00 94.62 200 LEU A O 1
ATOM 1654 N N . LYS A 1 201 ? -9.244 7.868 15.862 1.00 91.50 201 LYS A N 1
ATOM 1655 C CA . LYS A 1 201 ? -8.479 8.966 16.469 1.00 91.50 201 LYS A CA 1
ATOM 1656 C C . LYS A 1 201 ? -7.863 8.544 17.814 1.00 91.50 201 LYS A C 1
ATOM 1658 O O . LYS A 1 201 ? -6.651 8.718 17.958 1.00 91.50 201 LYS A O 1
ATOM 1663 N N . PRO A 1 202 ? -8.579 7.893 18.751 1.00 93.75 202 PRO A N 1
ATOM 1664 C CA . PRO A 1 202 ? -7.989 7.442 20.013 1.00 93.75 202 PRO A CA 1
ATOM 1665 C C . PRO A 1 202 ? -6.820 6.463 19.835 1.00 93.75 202 PRO A C 1
ATOM 1667 O O . PRO A 1 202 ? -5.830 6.557 20.561 1.00 93.75 202 PRO A O 1
ATOM 1670 N N . LEU A 1 203 ? -6.877 5.573 18.833 1.00 94.25 203 LEU A N 1
ATOM 1671 C CA . LEU A 1 203 ? -5.785 4.631 18.553 1.00 94.25 203 LEU A CA 1
ATOM 1672 C C . LEU A 1 203 ? -4.491 5.340 18.145 1.00 94.25 203 LEU A C 1
ATOM 1674 O O . LEU A 1 203 ? -3.414 4.833 18.444 1.00 94.25 203 LEU A O 1
ATOM 1678 N N . THR A 1 204 ? -4.579 6.508 17.503 1.00 89.62 204 THR A N 1
ATOM 1679 C CA . THR A 1 204 ? -3.398 7.318 17.155 1.00 89.62 204 THR A CA 1
ATOM 1680 C C . THR A 1 204 ? -2.815 8.051 18.363 1.00 89.62 204 THR A C 1
ATOM 1682 O O . THR A 1 204 ? -1.596 8.157 18.485 1.00 89.62 204 THR A O 1
ATOM 1685 N N . LEU A 1 205 ? -3.666 8.491 19.297 1.00 89.38 205 LEU A N 1
ATOM 1686 C CA . LEU A 1 205 ? -3.257 9.282 20.462 1.00 89.38 205 LEU A CA 1
ATOM 1687 C C . LEU A 1 205 ? -2.462 8.481 21.500 1.00 89.38 205 LEU A C 1
ATOM 1689 O O . LEU A 1 205 ? -1.716 9.061 22.290 1.00 89.38 205 LEU A O 1
ATOM 1693 N N . LYS A 1 206 ? -2.542 7.144 21.474 1.00 89.81 206 LYS A N 1
ATOM 1694 C CA . LYS A 1 206 ? -1.733 6.285 22.356 1.00 89.81 206 LYS A CA 1
ATOM 1695 C C . LYS A 1 206 ? -0.223 6.484 22.160 1.00 89.81 206 LYS A C 1
ATOM 1697 O O . LYS A 1 206 ? 0.558 6.191 23.061 1.00 89.81 206 LYS A O 1
ATOM 1702 N N . TYR A 1 207 ? 0.195 6.981 20.992 1.00 89.88 207 TYR A N 1
ATOM 1703 C CA . TYR A 1 207 ? 1.602 7.188 20.656 1.00 89.88 207 TYR A CA 1
ATOM 1704 C C . TYR A 1 207 ? 2.176 8.521 21.159 1.00 89.88 207 TYR A C 1
ATOM 1706 O O . TYR A 1 207 ? 3.377 8.742 21.020 1.00 89.88 207 TYR A O 1
ATOM 1714 N N . LYS A 1 208 ? 1.379 9.383 21.806 1.00 90.50 208 LYS A N 1
ATOM 1715 C CA . LYS A 1 208 ? 1.828 10.682 22.346 1.00 90.50 208 LYS A CA 1
ATOM 1716 C C . LYS A 1 208 ? 3.037 10.577 23.286 1.00 90.50 208 LYS A C 1
ATOM 1718 O O . LYS A 1 208 ? 3.900 11.451 23.300 1.00 90.50 208 LYS A O 1
ATOM 1723 N N . ASN A 1 209 ? 3.119 9.469 24.023 1.00 90.38 209 ASN A N 1
ATOM 1724 C CA . ASN A 1 209 ? 4.199 9.176 24.971 1.00 90.38 209 ASN A CA 1
ATOM 1725 C C . ASN A 1 209 ? 5.182 8.112 24.450 1.00 90.38 209 ASN A C 1
ATOM 1727 O O . ASN A 1 209 ? 5.951 7.540 25.222 1.00 90.38 209 ASN A O 1
ATOM 1731 N N . SER A 1 210 ? 5.141 7.806 23.151 1.00 90.06 210 SER A N 1
ATOM 1732 C CA . SER A 1 210 ? 6.056 6.853 22.528 1.00 90.06 210 SER A CA 1
ATOM 1733 C C . SER A 1 210 ? 7.499 7.362 22.591 1.00 90.06 210 SER A C 1
ATOM 1735 O O . SER A 1 210 ? 7.769 8.522 22.287 1.00 90.06 210 SER A O 1
ATOM 1737 N N . GLN A 1 211 ? 8.439 6.468 22.910 1.00 90.12 211 GLN A N 1
ATOM 1738 C CA . GLN A 1 211 ? 9.880 6.736 22.778 1.00 90.12 211 GLN A CA 1
ATOM 1739 C C . GLN A 1 211 ? 10.321 6.795 21.309 1.00 90.12 211 GLN A C 1
ATOM 1741 O O . GLN A 1 211 ? 11.360 7.357 20.976 1.00 90.12 211 GLN A O 1
ATOM 1746 N N . ASN A 1 212 ? 9.519 6.225 20.407 1.00 89.56 212 ASN A N 1
ATOM 1747 C CA . ASN A 1 212 ? 9.724 6.383 18.981 1.00 89.56 212 ASN A CA 1
ATOM 1748 C C . ASN A 1 212 ? 9.210 7.758 18.527 1.00 89.56 212 ASN A C 1
ATOM 1750 O O . ASN A 1 212 ? 8.001 8.009 18.549 1.00 89.56 212 ASN A O 1
ATOM 1754 N N . MET A 1 213 ? 10.135 8.616 18.091 1.00 88.62 213 MET A N 1
ATOM 1755 C CA . MET A 1 213 ? 9.851 9.993 17.677 1.00 88.62 213 MET A CA 1
ATOM 1756 C C . MET A 1 213 ? 8.920 10.099 16.465 1.00 88.62 213 MET A C 1
ATOM 1758 O O . MET A 1 213 ? 8.152 11.057 16.391 1.00 88.62 213 MET A O 1
ATOM 1762 N N . ASP A 1 214 ? 8.945 9.138 15.539 1.00 85.06 214 ASP A N 1
ATOM 1763 C CA . ASP A 1 214 ? 8.054 9.148 14.373 1.00 85.06 214 ASP A CA 1
ATOM 1764 C C . ASP A 1 214 ? 6.611 8.868 14.796 1.00 85.06 214 ASP A C 1
ATOM 1766 O O . ASP A 1 214 ? 5.699 9.598 14.415 1.00 85.06 214 ASP A O 1
ATOM 1770 N N . LEU A 1 215 ? 6.406 7.875 15.667 1.00 86.25 215 LEU A N 1
ATOM 1771 C CA . LEU A 1 215 ? 5.091 7.580 16.244 1.00 86.25 215 LEU A CA 1
ATOM 1772 C C . LEU A 1 215 ? 4.561 8.748 17.088 1.00 86.25 215 LEU A C 1
ATOM 1774 O O . LEU A 1 215 ? 3.373 9.067 17.024 1.00 86.25 215 LEU A O 1
ATOM 1778 N N . LYS A 1 216 ? 5.440 9.425 17.835 1.00 89.50 216 LYS A N 1
ATOM 1779 C CA . LYS A 1 216 ? 5.074 10.623 18.598 1.00 89.50 216 LYS A CA 1
ATOM 1780 C C . LYS A 1 216 ? 4.604 11.758 17.683 1.00 89.50 216 LYS A C 1
ATOM 1782 O O . LYS A 1 216 ? 3.504 12.270 17.878 1.00 89.50 216 LYS A O 1
ATOM 1787 N N . LYS A 1 217 ? 5.373 12.089 16.638 1.00 87.31 217 LYS A N 1
ATOM 1788 C CA . LYS A 1 217 ? 4.985 13.095 15.631 1.00 87.31 217 LYS A CA 1
ATOM 1789 C C . LYS A 1 217 ? 3.667 12.740 14.946 1.00 87.31 217 LYS A C 1
ATOM 1791 O O . LYS A 1 217 ? 2.825 13.605 14.737 1.00 87.31 217 LYS A O 1
ATOM 1796 N N . ILE A 1 218 ? 3.466 11.463 14.619 1.00 84.44 218 ILE A N 1
ATOM 1797 C CA . ILE A 1 218 ? 2.210 10.957 14.055 1.00 84.44 218 ILE A CA 1
ATOM 1798 C C . ILE A 1 218 ? 1.026 11.245 14.996 1.00 84.44 218 ILE A C 1
ATOM 1800 O O . ILE A 1 218 ? -0.010 11.728 14.539 1.00 84.44 218 ILE A O 1
ATOM 1804 N N . SER A 1 219 ? 1.182 11.004 16.302 1.00 87.38 219 SER A N 1
ATOM 1805 C CA . SER A 1 219 ? 0.158 11.330 17.303 1.00 87.38 219 SER A CA 1
ATOM 1806 C C . SER A 1 219 ? -0.128 12.830 17.378 1.00 87.38 219 SER A C 1
ATOM 1808 O O . SER A 1 219 ? -1.290 13.224 17.432 1.00 87.38 219 SER A O 1
ATOM 1810 N N . GLU A 1 220 ? 0.909 13.668 17.378 1.00 89.00 220 GLU A N 1
ATOM 1811 C CA . GLU A 1 220 ? 0.781 15.132 17.436 1.00 89.00 220 GLU A CA 1
ATOM 1812 C C . GLU A 1 220 ? 0.050 15.688 16.203 1.00 89.00 220 GLU A C 1
ATOM 1814 O O . GLU A 1 220 ? -0.787 16.584 16.317 1.00 89.00 220 GLU A O 1
ATOM 1819 N N . LEU A 1 221 ? 0.313 15.127 15.017 1.00 84.00 221 LEU A N 1
ATOM 1820 C CA . LEU A 1 221 ? -0.398 15.488 13.788 1.00 84.00 221 LEU A CA 1
ATOM 1821 C C . LEU A 1 221 ? -1.897 15.186 13.893 1.00 84.00 221 LEU A C 1
ATOM 1823 O O . LEU A 1 221 ? -2.710 16.012 13.493 1.00 84.00 221 LEU A O 1
ATOM 1827 N N . MET A 1 222 ? -2.263 14.033 14.458 1.00 86.00 222 MET A N 1
ATOM 1828 C CA . MET A 1 222 ? -3.662 13.621 14.615 1.00 86.00 222 MET A CA 1
ATOM 1829 C C . MET A 1 222 ? -4.397 14.360 15.739 1.00 86.00 222 MET A C 1
ATOM 1831 O O . MET A 1 222 ? -5.613 14.545 15.664 1.00 86.00 222 MET A O 1
ATOM 1835 N N . GLU A 1 223 ? -3.681 14.795 16.777 1.00 86.19 223 GLU A N 1
ATOM 1836 C CA . GLU A 1 223 ? -4.234 15.636 17.843 1.00 86.19 223 GLU A CA 1
ATOM 1837 C C . GLU A 1 223 ? -4.692 16.990 17.284 1.00 86.19 223 GLU A C 1
ATOM 1839 O O . GLU A 1 223 ? -5.827 17.403 17.532 1.00 86.19 223 GLU A O 1
ATOM 1844 N N . ASN A 1 224 ? -3.848 17.605 16.450 1.00 80.62 224 ASN A N 1
ATOM 1845 C CA . ASN A 1 224 ? -4.100 18.895 15.803 1.00 80.62 224 ASN A CA 1
ATOM 1846 C C . ASN A 1 224 ? -5.023 18.811 14.573 1.00 80.62 224 ASN A C 1
ATOM 1848 O O . ASN A 1 224 ? -5.455 19.839 14.049 1.00 80.62 224 ASN A O 1
ATOM 1852 N N . GLU A 1 225 ? -5.325 17.604 14.090 1.00 78.44 225 GLU A N 1
ATOM 1853 C CA . GLU A 1 225 ? -6.262 17.396 12.990 1.00 78.44 225 GLU A CA 1
ATOM 1854 C C . GLU A 1 225 ? -7.694 17.673 13.486 1.00 78.44 225 GLU A C 1
ATOM 1856 O O . GLU A 1 225 ? -8.317 16.860 14.187 1.00 78.44 225 GLU A O 1
ATOM 1861 N N . ASP A 1 226 ? -8.205 18.860 13.143 1.00 78.38 226 ASP A N 1
ATOM 1862 C CA . ASP A 1 226 ? -9.600 19.223 13.375 1.00 78.38 226 ASP A CA 1
ATOM 1863 C C . ASP A 1 226 ? -10.530 18.375 12.493 1.00 78.38 226 ASP A C 1
ATOM 1865 O O . ASP A 1 226 ? -10.277 18.121 11.311 1.00 78.38 226 ASP A O 1
ATOM 1869 N N . LEU A 1 227 ? -11.659 17.980 13.070 1.00 73.25 227 LEU A N 1
ATOM 1870 C CA . LEU A 1 227 ? -12.715 17.228 12.414 1.00 73.25 227 LEU A CA 1
ATOM 1871 C C . LEU A 1 227 ? -13.198 17.914 11.129 1.00 73.25 227 LEU A C 1
ATOM 1873 O O . LEU A 1 227 ? -13.498 17.242 10.141 1.00 73.25 227 LEU A O 1
ATOM 1877 N N . GLY A 1 228 ? -13.227 19.251 11.118 1.00 73.31 228 GLY A N 1
ATOM 1878 C CA . GLY A 1 228 ? -13.557 20.035 9.932 1.00 73.31 228 GLY A CA 1
ATOM 1879 C C . GLY A 1 228 ? -12.585 19.813 8.766 1.00 73.31 228 GLY A C 1
ATOM 1880 O O . GLY A 1 228 ? -13.030 19.711 7.621 1.00 73.31 228 GLY A O 1
ATOM 1881 N N . ASN A 1 229 ? -11.279 19.696 9.034 1.00 75.88 229 ASN A N 1
ATOM 1882 C CA . ASN A 1 229 ? -10.267 19.379 8.017 1.00 75.88 229 ASN A CA 1
ATOM 1883 C C . ASN A 1 229 ? -10.460 17.964 7.474 1.00 75.88 229 ASN A C 1
ATOM 1885 O O . ASN A 1 229 ? -10.551 17.776 6.260 1.00 75.88 229 ASN A O 1
ATOM 1889 N N . TRP A 1 230 ? -10.619 16.992 8.372 1.00 80.38 230 TRP A N 1
ATOM 1890 C CA . TRP A 1 230 ? -10.825 15.602 7.986 1.00 80.38 230 TRP A CA 1
ATOM 1891 C C . TRP A 1 230 ? -12.072 15.428 7.105 1.00 80.38 230 TRP A C 1
ATOM 1893 O O . TRP A 1 230 ? -12.003 14.848 6.021 1.00 80.38 230 TRP A O 1
ATOM 1903 N N . LEU A 1 231 ? -13.207 16.014 7.506 1.00 74.56 231 LEU A N 1
ATOM 1904 C CA . LEU A 1 231 ? -14.454 15.958 6.737 1.00 74.56 231 LEU A CA 1
ATOM 1905 C C . LEU A 1 231 ? -14.335 16.627 5.363 1.00 74.56 231 LEU A C 1
ATOM 1907 O O . LEU A 1 231 ? -14.929 16.146 4.396 1.00 74.56 231 LEU A O 1
ATOM 1911 N N . ARG A 1 232 ? -13.584 17.732 5.252 1.00 77.81 232 ARG A N 1
ATOM 1912 C CA . ARG A 1 232 ? -13.312 18.374 3.955 1.00 77.81 232 ARG A CA 1
ATOM 1913 C C . ARG A 1 232 ? -12.561 17.436 3.017 1.00 77.81 232 ARG A C 1
ATOM 1915 O O . ARG A 1 232 ? -12.899 17.394 1.835 1.00 77.81 232 ARG A O 1
ATOM 1922 N N . ASN A 1 233 ? -11.602 16.677 3.537 1.00 75.06 233 ASN A N 1
ATOM 1923 C CA . ASN A 1 233 ? -10.842 15.715 2.745 1.00 75.06 233 ASN A CA 1
ATOM 1924 C C . ASN A 1 233 ? -11.732 14.540 2.319 1.00 75.06 233 ASN A C 1
ATOM 1926 O O . ASN A 1 233 ? -11.790 14.231 1.136 1.00 75.06 233 ASN A O 1
ATOM 1930 N N . GLN A 1 234 ? -12.553 13.992 3.222 1.00 76.75 234 GLN A N 1
ATOM 1931 C CA . GLN A 1 234 ? -13.466 12.893 2.876 1.00 76.75 234 GLN A CA 1
ATOM 1932 C C . GLN A 1 234 ? -14.540 13.278 1.846 1.00 76.75 234 GLN A C 1
ATOM 1934 O O . GLN A 1 234 ? -14.912 12.466 1.003 1.00 76.75 234 GLN A O 1
ATOM 1939 N N . LYS A 1 235 ? -15.037 14.523 1.860 1.00 67.00 235 LYS A N 1
ATOM 1940 C CA . LYS A 1 235 ? -16.042 14.990 0.884 1.00 67.00 235 LYS A CA 1
ATOM 1941 C C . LYS A 1 235 ? -15.505 15.112 -0.542 1.00 67.00 235 LYS A C 1
ATOM 1943 O O . LYS A 1 235 ? -16.298 15.032 -1.479 1.00 67.00 235 LYS A O 1
ATOM 1948 N N . LYS A 1 236 ? -14.194 15.300 -0.722 1.00 66.88 236 LYS A N 1
ATOM 1949 C CA . LYS A 1 236 ? -13.568 15.266 -2.053 1.00 66.88 236 LYS A CA 1
ATOM 1950 C C . LYS A 1 236 ? -13.598 13.858 -2.662 1.00 66.88 236 LYS A C 1
ATOM 1952 O O . LYS A 1 236 ? -13.614 13.748 -3.877 1.00 66.88 236 LYS A O 1
ATOM 1957 N N . ASN A 1 237 ? -13.713 12.818 -1.834 1.00 56.00 237 ASN A N 1
ATOM 1958 C CA . ASN A 1 237 ? -13.569 11.411 -2.226 1.00 56.00 237 ASN A CA 1
ATOM 1959 C C . ASN A 1 237 ? -14.873 10.751 -2.720 1.00 56.00 237 ASN A C 1
ATOM 1961 O O . ASN A 1 237 ? -14.871 9.575 -3.077 1.00 56.00 237 ASN A O 1
ATOM 1965 N N . VAL A 1 238 ? -16.002 11.471 -2.675 1.00 51.75 238 VAL A N 1
ATOM 1966 C CA . VAL A 1 238 ? -17.343 10.967 -3.056 1.00 51.75 238 VAL A CA 1
ATOM 1967 C C . VAL A 1 238 ? -17.819 11.551 -4.399 1.00 51.75 238 VAL A C 1
ATOM 1969 O O . VAL A 1 238 ? -18.874 11.162 -4.894 1.00 51.75 238 VAL A O 1
ATOM 1972 N N . ARG A 1 239 ? -17.064 12.484 -4.991 1.00 41.34 239 ARG A N 1
ATOM 1973 C CA . ARG A 1 239 ? -17.337 13.059 -6.319 1.00 41.34 239 ARG A CA 1
ATOM 1974 C C . ARG A 1 239 ? -16.515 12.353 -7.385 1.00 41.34 239 ARG A C 1
ATOM 1976 O O . ARG A 1 239 ? -17.068 12.178 -8.490 1.00 41.34 239 ARG A O 1
#

Secondary structure (DSSP, 8-state):
-HHHHHHHHHHHHHHHHHHHHHHHHHHHHHTSSBIIIIIHHHHHHHHTTGGGGHHHHHHHTT---B---BS-TTEE-TT-S---S--EE--S-TTBHHHHHHHHHHHHHT---SGGG---TT--TT-HHHHHHHHHHHHHHHHHHHHHHHHHTTT--HHHHHHHHHH-S-HHHHHHHHHHHHH--S--TT--HHHIIIIIHHHHHGGGG-SSHHHHHHHHHHHH--HHHHHHHHHHTT-

pLDDT: mean 88.5, std 13.47, range [41.34, 98.62]

Foldseek 3Di:
DVVVVVVVVVVVVVVVVVVVVVLVVLLVQCLAQEVVPGNVVSLQVLLQVQLVCLVVLLVQLLQADFAHHDNCQQEAELRDPDDDPHHDYDLAPSRGRNLSSVSSVCLSLLDCLPRSVLDDNPQPPVDPVSVVVSNVVSVSSSVVSVVVCVVCSVPDFSVVSLLVLLQDPPLSSVVSSLCCQQQNLHDGPPDDLCCCVPRPLVSLLVQCPPPPPSSNVSNVVSVPDDSVNSVVNVVNNVD

Sequence (239 aa):
MKKIIFLIFLIINSICSGQNHKIDSLFLKFKESSFYEDVYPSKIALENYQKEVIPELIKLVGDTTFVKLTGTADLIYPGAQKWYGHGHYVPYSMDWVSIRAGWLLEELTFQNFGFSTINIGNLNWKDKREKEKLNNSRNYQAEKVKKWWKENSDKWSRLGALKEALVSNDIKRVSNAVQYLRFGETKCNGLNQEIFINDLKPLTLKYKNSQNMDLKKISELMENEDLGNWLRNQKKNVR

Radius of gyration: 19.99 Å; chains: 1; bounding box: 70×43×44 Å